Protein AF-A0A4U3KUI1-F1 (afdb_monomer)

Solvent-accessible surface area (backbone atoms only — not comparable to full-atom values): 13296 Å² total; per-residue (Å²): 135,86,80,80,78,71,90,60,81,78,79,85,79,73,49,35,62,84,78,29,53,73,51,46,46,71,57,36,48,75,72,58,57,48,46,82,78,40,72,39,79,51,72,52,76,42,57,50,100,82,69,46,79,72,50,67,37,42,36,39,26,30,30,42,98,44,71,93,45,15,29,41,30,43,40,41,73,45,66,44,87,90,80,62,51,76,47,80,45,76,51,71,32,43,43,45,78,41,77,31,93,82,79,61,67,69,42,73,27,40,30,20,72,84,71,62,48,77,34,56,47,33,35,34,50,93,87,45,94,58,63,24,34,68,84,72,42,96,63,72,66,35,54,70,81,75,72,47,46,87,81,48,42,31,50,57,49,25,56,53,44,50,55,50,50,51,52,52,47,68,68,44,76,79,56,79,55,53,56,96,87,38,69,33,75,67,44,50,52,50,56,55,49,53,53,51,32,52,55,23,50,52,42,53,70,52,72,81,53,53,70,70,54,32,61,74,70,66,56,72,78,84,81,129

Structure (mmCIF, N/CA/C/O backbone):
data_AF-A0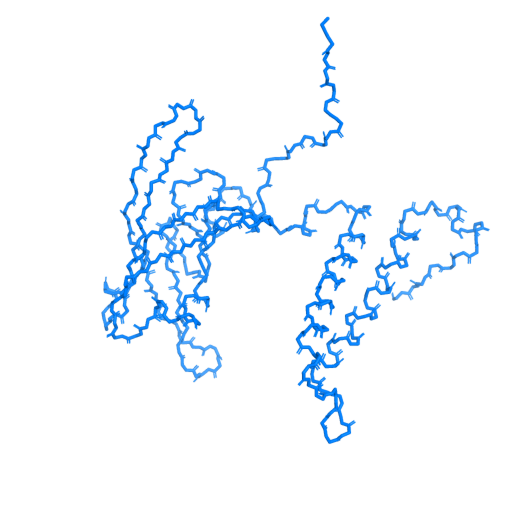A4U3KUI1-F1
#
_entry.id   AF-A0A4U3KUI1-F1
#
loop_
_atom_site.group_PDB
_atom_site.id
_atom_site.type_symbol
_atom_site.label_atom_id
_atom_site.label_alt_id
_atom_site.label_comp_id
_atom_site.label_asym_id
_atom_site.label_entity_id
_atom_site.label_seq_id
_atom_site.pdbx_PDB_ins_code
_atom_site.Cartn_x
_atom_site.Cartn_y
_atom_site.Cartn_z
_atom_site.occupancy
_atom_site.B_iso_or_equiv
_atom_site.auth_seq_id
_atom_site.auth_comp_id
_atom_site.auth_asym_id
_atom_site.auth_atom_id
_atom_site.pdbx_PDB_model_num
ATOM 1 N N . MET A 1 1 ? 22.673 39.074 -11.501 1.00 34.16 1 MET A N 1
ATOM 2 C CA . MET A 1 1 ? 21.862 38.139 -10.690 1.00 34.16 1 MET A CA 1
ATOM 3 C C . MET A 1 1 ? 21.737 36.836 -11.479 1.00 34.16 1 MET A C 1
ATOM 5 O O . MET A 1 1 ? 21.018 36.792 -12.467 1.00 34.16 1 MET A O 1
ATOM 9 N N . LEU A 1 2 ? 22.566 35.835 -11.165 1.00 28.52 2 LEU A N 1
ATOM 10 C CA . LEU A 1 2 ? 22.682 34.594 -11.943 1.00 28.52 2 LEU A CA 1
ATOM 11 C C . LEU A 1 2 ? 21.529 33.643 -11.599 1.00 28.52 2 LEU A C 1
ATOM 13 O O . LEU A 1 2 ? 21.480 33.082 -10.508 1.00 28.52 2 LEU A O 1
ATOM 17 N N . ILE A 1 3 ? 20.612 33.457 -12.547 1.00 31.66 3 ILE A N 1
ATOM 18 C CA . ILE A 1 3 ? 19.555 32.447 -12.475 1.00 31.66 3 ILE A CA 1
ATOM 19 C C . ILE A 1 3 ? 20.226 31.081 -12.659 1.00 31.66 3 ILE A C 1
ATOM 21 O O . ILE A 1 3 ? 20.623 30.716 -13.766 1.00 31.66 3 ILE A O 1
ATOM 25 N N . HIS A 1 4 ? 20.378 30.324 -11.572 1.00 30.69 4 HIS A N 1
ATOM 26 C CA . HIS A 1 4 ? 20.737 28.909 -11.638 1.00 30.69 4 HIS A CA 1
ATOM 27 C C . HIS A 1 4 ? 19.629 28.157 -12.394 1.00 30.69 4 HIS A C 1
ATOM 29 O O . HIS A 1 4 ? 18.568 27.855 -11.846 1.00 30.69 4 HIS A O 1
ATOM 35 N N . LYS A 1 5 ? 19.864 27.866 -13.679 1.00 33.00 5 LYS A N 1
ATOM 36 C CA . LYS A 1 5 ? 19.056 26.923 -14.459 1.00 33.00 5 LYS A CA 1
ATOM 37 C C . LYS A 1 5 ? 19.237 25.534 -13.843 1.00 33.00 5 LYS A C 1
ATOM 39 O O . LYS A 1 5 ? 20.219 24.850 -14.120 1.00 33.00 5 LYS A O 1
ATOM 44 N N . TYR A 1 6 ? 18.289 25.110 -13.013 1.00 33.16 6 TYR A N 1
ATOM 45 C CA . TYR A 1 6 ? 18.147 23.703 -12.654 1.00 33.16 6 TYR A CA 1
ATOM 46 C C . TYR A 1 6 ? 17.971 22.894 -13.948 1.00 33.16 6 TYR A C 1
ATOM 48 O O . TYR A 1 6 ? 16.952 23.006 -14.623 1.00 33.16 6 TYR A O 1
ATOM 56 N N . MET A 1 7 ? 18.962 22.072 -14.303 1.00 34.19 7 MET A N 1
ATOM 57 C CA . MET A 1 7 ? 18.927 21.171 -15.469 1.00 34.19 7 MET A CA 1
ATOM 58 C C . MET A 1 7 ? 18.078 19.905 -15.222 1.00 34.19 7 MET A C 1
ATOM 60 O O . MET A 1 7 ? 18.274 18.872 -15.858 1.00 34.19 7 MET A O 1
ATOM 64 N N . GLY A 1 8 ? 17.130 19.965 -14.285 1.00 43.34 8 GLY A N 1
ATOM 65 C CA . GLY A 1 8 ? 16.153 18.909 -14.046 1.00 43.34 8 GLY A CA 1
ATOM 66 C C . GLY A 1 8 ? 14.900 19.141 -14.882 1.00 43.34 8 GLY A C 1
ATOM 67 O O . GLY A 1 8 ? 14.440 20.273 -15.026 1.00 43.34 8 GLY A O 1
ATOM 68 N N . ARG A 1 9 ? 14.309 18.069 -15.419 1.00 43.72 9 ARG A N 1
ATOM 69 C CA . ARG A 1 9 ? 12.969 18.151 -16.012 1.00 43.72 9 ARG A CA 1
ATOM 70 C C . ARG A 1 9 ? 12.004 18.658 -14.927 1.00 43.72 9 ARG A C 1
ATOM 72 O O . ARG A 1 9 ? 11.994 18.059 -13.849 1.00 43.72 9 ARG A O 1
ATOM 79 N N . PRO A 1 10 ? 11.203 19.712 -15.170 1.00 49.09 10 PRO A N 1
ATOM 80 C CA . PRO A 1 10 ? 10.216 20.157 -14.195 1.00 49.09 10 PRO A CA 1
ATOM 81 C C . PRO A 1 10 ? 9.304 18.982 -13.838 1.00 49.09 10 PRO A C 1
ATOM 83 O O . PRO A 1 10 ? 8.850 18.245 -14.722 1.00 49.09 10 PRO A O 1
ATOM 86 N N . SER A 1 11 ? 9.100 18.769 -12.536 1.00 60.50 11 SER A N 1
ATOM 87 C CA . SER A 1 11 ? 8.217 17.709 -12.056 1.00 60.50 11 SER A CA 1
ATOM 88 C C . SER A 1 11 ? 6.834 17.924 -12.659 1.00 60.50 11 SER A C 1
ATOM 90 O O . SER A 1 11 ? 6.278 19.016 -12.588 1.00 60.50 11 SER A O 1
ATOM 92 N N . THR A 1 12 ? 6.270 16.876 -13.254 1.00 64.06 12 THR A N 1
ATOM 93 C CA . THR A 1 12 ? 4.923 16.920 -13.846 1.00 64.06 12 THR A CA 1
ATOM 94 C C . THR A 1 12 ? 3.824 17.023 -12.784 1.00 64.06 12 THR A C 1
ATOM 96 O O . THR A 1 12 ? 2.646 17.063 -13.125 1.00 64.06 12 THR A O 1
ATOM 99 N N . GLY A 1 13 ? 4.191 17.004 -11.497 1.00 71.75 13 GLY A N 1
ATOM 100 C CA . GLY A 1 13 ? 3.260 16.919 -10.376 1.00 71.75 13 GLY A CA 1
ATOM 101 C C . GLY A 1 13 ? 2.575 15.555 -10.256 1.00 71.75 13 GLY A C 1
ATOM 102 O O . GLY A 1 13 ? 1.770 15.367 -9.350 1.00 71.75 13 GLY A O 1
ATOM 103 N N . ALA A 1 14 ? 2.878 14.596 -11.140 1.00 80.62 14 ALA A N 1
ATOM 104 C CA . ALA A 1 14 ? 2.263 13.276 -11.159 1.00 80.62 14 ALA A CA 1
ATOM 105 C C . ALA A 1 14 ? 2.874 12.367 -10.086 1.00 80.62 14 ALA A C 1
ATOM 107 O O . ALA A 1 14 ? 4.055 12.035 -10.148 1.00 80.62 14 ALA A O 1
ATOM 108 N N . TRP A 1 15 ? 2.052 11.908 -9.143 1.00 82.12 15 TRP A N 1
ATOM 109 C CA . TRP A 1 15 ? 2.486 10.974 -8.107 1.00 82.12 15 TRP A CA 1
ATOM 110 C C . TRP A 1 15 ? 2.474 9.540 -8.614 1.00 82.12 15 TRP A C 1
ATOM 112 O O . TRP A 1 15 ? 1.555 9.099 -9.326 1.00 82.12 15 TRP A O 1
ATOM 122 N N . THR A 1 16 ? 3.464 8.780 -8.169 1.00 85.31 16 THR A N 1
ATOM 123 C CA . THR A 1 16 ? 3.479 7.338 -8.350 1.00 85.31 16 THR A CA 1
ATOM 124 C C . THR A 1 16 ? 2.848 6.609 -7.166 1.00 85.31 16 THR A C 1
ATOM 126 O O . THR A 1 16 ? 2.771 7.087 -6.033 1.00 85.31 16 THR A O 1
ATOM 129 N N . VAL A 1 17 ? 2.409 5.383 -7.431 1.00 85.94 17 VAL A N 1
ATOM 130 C CA . VAL A 1 17 ? 1.948 4.426 -6.419 1.00 85.94 17 VAL A CA 1
ATOM 131 C C . VAL A 1 17 ? 3.039 4.163 -5.368 1.00 85.94 17 VAL A C 1
ATOM 133 O O . VAL A 1 17 ? 2.710 3.883 -4.219 1.00 85.94 17 VAL A O 1
ATOM 136 N N . TYR A 1 18 ? 4.322 4.229 -5.733 1.00 81.88 18 TYR A N 1
ATOM 137 C CA . TYR A 1 18 ? 5.427 3.910 -4.824 1.00 81.88 18 TYR A CA 1
ATOM 138 C C . TYR A 1 18 ? 5.871 5.093 -3.958 1.00 81.88 18 TYR A C 1
ATOM 140 O O . TYR A 1 18 ? 6.400 4.859 -2.877 1.00 81.88 18 TYR A O 1
ATOM 148 N N . GLU A 1 19 ? 5.611 6.328 -4.389 1.00 83.44 19 GLU A N 1
ATOM 149 C CA . GLU A 1 19 ? 5.856 7.545 -3.598 1.00 83.44 19 GLU A CA 1
ATOM 150 C C . GLU A 1 19 ? 4.740 7.829 -2.584 1.00 83.44 19 GLU A C 1
ATOM 152 O O . GLU A 1 19 ? 4.948 8.532 -1.599 1.00 83.44 19 GLU A O 1
ATOM 157 N N . SER A 1 20 ? 3.540 7.291 -2.810 1.00 89.62 20 SER A N 1
ATOM 158 C CA . SER A 1 20 ? 2.422 7.446 -1.877 1.00 89.62 20 SER A CA 1
ATOM 159 C C . SER A 1 20 ? 2.565 6.572 -0.627 1.00 89.62 20 SER A C 1
ATOM 161 O O . SER A 1 20 ? 3.032 5.433 -0.706 1.00 89.62 20 SER A O 1
ATOM 163 N N . LEU A 1 21 ? 2.060 7.057 0.514 1.00 93.94 21 LEU A N 1
ATOM 164 C CA . LEU A 1 21 ? 1.870 6.204 1.691 1.00 93.94 21 LEU A CA 1
ATOM 165 C C . LEU A 1 21 ? 0.738 5.216 1.404 1.00 93.94 21 LEU A C 1
ATOM 167 O O . LEU A 1 21 ? -0.308 5.593 0.863 1.00 93.94 21 LEU A O 1
ATOM 171 N N . ARG A 1 22 ? 0.945 3.947 1.763 1.00 95.44 22 ARG A N 1
ATOM 172 C CA . ARG A 1 22 ? 0.039 2.847 1.409 1.00 95.44 22 ARG A CA 1
ATOM 173 C C . ARG A 1 22 ? -0.291 1.964 2.589 1.00 95.44 22 ARG A C 1
ATOM 175 O O . ARG A 1 22 ? 0.595 1.597 3.356 1.00 95.44 22 ARG A O 1
ATOM 182 N N . ILE A 1 23 ? -1.554 1.563 2.653 1.00 97.56 23 ILE A N 1
ATOM 183 C CA . ILE A 1 23 ? -2.043 0.545 3.577 1.00 97.56 23 ILE A CA 1
ATOM 184 C C . ILE A 1 23 ? -2.584 -0.611 2.737 1.00 97.56 23 ILE A C 1
ATOM 186 O O . ILE A 1 23 ? -3.591 -0.470 2.042 1.00 97.56 23 ILE A O 1
ATOM 190 N N . ASP A 1 24 ? -1.899 -1.752 2.788 1.00 97.06 24 ASP A N 1
ATOM 191 C CA . ASP A 1 24 ? -2.198 -2.936 1.982 1.00 97.06 24 ASP A CA 1
ATOM 192 C C . ASP A 1 24 ? -2.897 -4.017 2.827 1.00 97.06 24 ASP A C 1
ATOM 194 O O . ASP A 1 24 ? -2.289 -4.586 3.737 1.00 97.06 24 ASP A O 1
ATOM 198 N N . MET A 1 25 ? -4.133 -4.406 2.483 1.00 97.81 25 MET A N 1
ATOM 199 C CA . MET A 1 25 ? -4.841 -5.511 3.162 1.00 97.81 25 MET A CA 1
ATOM 200 C C . MET A 1 25 ? -4.025 -6.809 3.238 1.00 97.81 25 MET A C 1
ATOM 202 O O . MET A 1 25 ? -3.962 -7.404 4.314 1.00 97.81 25 MET A O 1
ATOM 206 N N . PRO A 1 26 ? -3.386 -7.290 2.146 1.00 96.75 26 PRO A N 1
ATOM 207 C CA . PRO A 1 26 ? -2.569 -8.500 2.221 1.00 96.75 26 PRO A CA 1
ATOM 208 C C . PRO A 1 26 ? -1.425 -8.391 3.236 1.00 96.75 26 PRO A C 1
ATOM 210 O O . PRO A 1 26 ? -1.109 -9.375 3.900 1.00 96.75 26 PRO A O 1
ATOM 213 N N . TYR A 1 27 ? -0.808 -7.211 3.355 1.00 97.06 27 TYR A N 1
ATOM 214 C CA . TYR A 1 27 ? 0.282 -6.978 4.298 1.00 97.06 27 TYR A CA 1
ATOM 215 C C . TYR A 1 27 ? -0.219 -7.042 5.742 1.00 97.06 27 TYR A C 1
ATOM 217 O O . TYR A 1 27 ? 0.364 -7.769 6.546 1.00 97.06 27 TYR A O 1
ATOM 225 N N . LEU A 1 28 ? -1.327 -6.355 6.044 1.00 98.00 28 LEU A N 1
ATOM 226 C CA . LEU A 1 28 ? -1.925 -6.356 7.382 1.00 98.00 28 LEU A CA 1
ATOM 227 C C . LEU A 1 28 ? -2.312 -7.767 7.834 1.00 98.00 28 LEU A C 1
ATOM 229 O O . LEU A 1 28 ? -1.979 -8.167 8.947 1.00 98.00 28 LEU A O 1
ATOM 233 N N . LEU A 1 29 ? -2.944 -8.547 6.950 1.00 96.94 29 LEU A N 1
ATOM 234 C CA . LEU A 1 29 ? -3.298 -9.942 7.226 1.00 96.94 29 LEU A CA 1
ATOM 235 C C . LEU A 1 29 ? -2.053 -10.810 7.437 1.00 96.94 29 LEU A C 1
ATOM 237 O O . LEU A 1 29 ? -1.977 -11.554 8.409 1.00 96.94 29 LEU A O 1
ATOM 241 N N . LYS A 1 30 ? -1.043 -10.689 6.564 1.00 96.81 30 LYS A N 1
ATOM 242 C CA . LYS A 1 30 ? 0.208 -11.458 6.667 1.00 96.81 30 LYS A CA 1
ATOM 243 C C . LYS A 1 30 ? 0.964 -11.173 7.968 1.00 96.81 30 LYS A C 1
ATOM 245 O O . LYS A 1 30 ? 1.608 -12.071 8.499 1.00 96.81 30 LYS A O 1
ATOM 250 N N . LYS A 1 31 ? 0.925 -9.930 8.451 1.00 97.19 31 LYS A N 1
ATOM 251 C CA . LYS A 1 31 ? 1.562 -9.515 9.708 1.00 97.19 31 LYS A CA 1
ATOM 252 C C . LYS A 1 31 ? 0.716 -9.800 10.949 1.00 97.19 31 LYS A C 1
ATOM 254 O O . LYS A 1 31 ? 1.216 -9.619 12.050 1.00 97.19 31 LYS A O 1
ATOM 259 N N . GLY A 1 32 ? -0.529 -10.248 10.783 1.00 97.25 32 GLY A N 1
ATOM 260 C CA . GLY A 1 32 ? -1.444 -10.493 11.895 1.00 97.25 32 GLY A CA 1
ATOM 261 C C . GLY A 1 32 ? -2.000 -9.220 12.533 1.00 97.25 32 GLY A C 1
ATOM 262 O O . GLY A 1 32 ? -2.550 -9.295 13.621 1.00 97.25 32 GLY A O 1
ATOM 263 N N . TYR A 1 33 ? -1.890 -8.065 11.868 1.00 98.00 33 TYR A N 1
ATOM 264 C CA . TYR A 1 33 ? -2.446 -6.792 12.346 1.00 98.00 33 TYR A CA 1
ATOM 265 C C . TYR A 1 33 ? -3.967 -6.710 12.208 1.00 98.00 33 TYR A C 1
ATOM 267 O O . TYR A 1 33 ? -4.604 -5.857 12.816 1.00 98.00 33 TYR A O 1
ATOM 275 N N . ILE A 1 34 ? -4.558 -7.594 11.408 1.00 97.12 34 ILE A N 1
ATOM 276 C CA . ILE A 1 34 ? -5.998 -7.822 11.343 1.00 97.12 34 ILE A CA 1
ATOM 277 C C . ILE A 1 34 ? -6.211 -9.319 11.534 1.00 97.12 34 ILE A C 1
ATOM 279 O O . ILE A 1 34 ? -5.703 -10.121 10.745 1.00 97.12 34 ILE A O 1
ATOM 283 N N . LYS A 1 35 ? -6.968 -9.698 12.565 1.00 96.00 35 LYS A N 1
ATOM 284 C CA . LYS A 1 35 ? -7.263 -11.095 12.885 1.00 96.00 35 LYS A CA 1
ATOM 285 C C . LYS A 1 35 ? -8.723 -11.236 13.303 1.00 96.00 35 LYS A C 1
ATOM 287 O O . LYS A 1 35 ? -9.216 -10.472 14.129 1.00 96.00 35 LYS A O 1
ATOM 292 N N . LYS A 1 36 ? -9.409 -12.214 12.711 1.00 94.81 36 LYS A N 1
ATOM 293 C CA . LYS A 1 36 ? -10.825 -12.485 12.978 1.00 94.81 36 LYS A CA 1
ATOM 294 C C . LYS A 1 36 ? -11.050 -12.798 14.460 1.00 94.81 36 LYS A C 1
ATOM 296 O O . LYS A 1 36 ? -10.262 -13.532 15.052 1.00 94.81 36 LYS A O 1
ATOM 301 N N . GLY A 1 37 ? -12.121 -12.246 15.024 1.00 96.12 37 GLY A N 1
ATOM 302 C CA . GLY A 1 37 ? -12.487 -12.388 16.433 1.00 96.12 37 GLY A CA 1
ATOM 303 C C . GLY A 1 37 ? -11.622 -11.565 17.388 1.00 96.12 37 GLY A C 1
ATOM 304 O O . GLY A 1 37 ? -11.583 -11.876 18.572 1.00 96.12 37 GLY A O 1
ATOM 305 N N . SER A 1 38 ? -10.897 -10.556 16.897 1.00 96.69 38 SER A N 1
ATOM 306 C CA . SER A 1 38 ? -10.032 -9.735 17.745 1.00 96.69 38 SER A CA 1
ATOM 307 C C . SER A 1 38 ? -10.065 -8.259 17.372 1.00 96.69 38 SER A C 1
ATOM 309 O O . SER A 1 38 ? -10.426 -7.886 16.251 1.00 96.69 38 SER A O 1
ATOM 311 N N . GLN A 1 39 ? -9.644 -7.448 18.337 1.00 97.75 39 GLN A N 1
ATOM 312 C CA . GLN A 1 39 ? -9.332 -6.042 18.165 1.00 97.75 39 GLN A CA 1
ATOM 313 C C . GLN A 1 39 ? -7.856 -5.839 18.509 1.00 97.75 39 GLN A C 1
ATOM 315 O O . GLN A 1 39 ? -7.390 -6.325 19.539 1.00 97.75 39 GLN A O 1
ATOM 320 N N . LEU A 1 40 ? -7.111 -5.168 17.635 1.00 98.12 40 LEU A N 1
ATOM 321 C CA . LEU A 1 40 ? -5.665 -5.014 17.768 1.00 98.12 40 LEU A CA 1
ATOM 322 C C . LEU A 1 40 ? -5.267 -3.551 17.622 1.00 98.12 40 LEU A C 1
ATOM 324 O O . LEU A 1 40 ? -5.787 -2.830 16.773 1.00 98.12 40 LEU A O 1
ATOM 328 N N . TYR A 1 41 ? -4.296 -3.145 18.429 1.00 98.00 41 TYR A N 1
ATOM 329 C CA . TYR A 1 41 ? -3.654 -1.840 18.362 1.00 98.00 41 TYR A CA 1
ATOM 330 C C . TYR A 1 41 ? -2.241 -2.001 17.797 1.00 98.00 41 TYR A C 1
ATOM 332 O O . TYR A 1 41 ? -1.489 -2.868 18.243 1.00 98.00 41 TYR A O 1
ATOM 340 N N . PHE A 1 42 ? -1.875 -1.189 16.807 1.00 98.31 42 PHE A N 1
ATOM 341 C CA . PHE A 1 42 ? -0.544 -1.217 16.199 1.00 98.31 42 PHE A CA 1
ATOM 342 C C . PHE A 1 42 ? -0.218 0.109 15.509 1.00 98.31 42 PHE A C 1
ATOM 344 O O . PHE A 1 42 ? -1.082 0.961 15.316 1.00 98.31 42 PHE A O 1
ATOM 351 N N . SER A 1 43 ? 1.032 0.260 15.077 1.00 97.31 43 SER A N 1
ATOM 352 C CA . SER A 1 43 ? 1.463 1.391 14.257 1.00 97.31 43 SER A CA 1
ATOM 353 C C . SER A 1 43 ? 2.029 0.905 12.930 1.00 97.31 43 SER A C 1
ATOM 355 O O . SER A 1 43 ? 2.685 -0.137 12.861 1.00 97.31 43 SER A O 1
ATOM 357 N N . LEU A 1 44 ? 1.783 1.669 11.868 1.00 97.19 44 LEU A N 1
ATOM 358 C CA . LEU A 1 44 ? 2.473 1.502 10.593 1.00 97.19 44 LEU A CA 1
ATOM 359 C C . LEU A 1 44 ? 3.461 2.647 10.429 1.00 97.19 44 LEU A C 1
ATOM 361 O O . LEU A 1 44 ? 3.134 3.798 10.705 1.00 97.19 44 LEU A O 1
ATOM 365 N N . ASN A 1 45 ? 4.652 2.308 9.954 1.00 95.44 45 ASN A N 1
ATOM 366 C CA . ASN A 1 45 ? 5.719 3.253 9.675 1.00 95.44 45 ASN A CA 1
ATOM 367 C C . ASN A 1 45 ? 6.137 3.083 8.218 1.00 95.44 45 ASN A C 1
ATOM 369 O O . ASN A 1 45 ? 6.214 1.957 7.717 1.00 95.44 45 ASN A O 1
ATOM 373 N N . TRP A 1 46 ? 6.419 4.196 7.555 1.00 93.62 46 TRP A N 1
ATOM 374 C CA . TRP A 1 46 ? 6.955 4.213 6.203 1.00 93.62 46 TRP A CA 1
ATOM 375 C C . TRP A 1 46 ? 8.323 4.873 6.207 1.00 93.62 46 TRP A C 1
ATOM 377 O O . TRP A 1 46 ? 8.533 5.872 6.896 1.00 93.62 46 TRP A O 1
ATOM 387 N N . CYS A 1 47 ? 9.223 4.350 5.381 1.00 88.50 47 CYS A N 1
ATOM 388 C CA . CYS A 1 47 ? 10.527 4.941 5.122 1.00 88.50 47 CYS A CA 1
ATOM 389 C C . CYS A 1 47 ? 10.721 5.171 3.620 1.00 88.50 47 CYS A C 1
ATOM 391 O O . CYS A 1 47 ? 10.084 4.507 2.797 1.00 88.50 47 CYS A O 1
ATOM 393 N N . ASP A 1 48 ? 11.583 6.122 3.271 1.00 82.50 48 ASP A N 1
ATOM 394 C CA . ASP A 1 48 ? 12.035 6.324 1.898 1.00 82.50 48 ASP A CA 1
ATOM 395 C C . ASP A 1 48 ? 13.060 5.249 1.480 1.00 82.50 48 ASP A C 1
ATOM 397 O O . ASP A 1 48 ? 13.350 4.297 2.203 1.00 82.50 48 ASP A O 1
ATOM 401 N N . GLN A 1 49 ? 13.623 5.385 0.277 1.00 74.00 49 GLN A N 1
ATOM 402 C CA . GLN A 1 49 ? 14.614 4.437 -0.251 1.00 74.00 49 GLN A CA 1
ATOM 403 C C . GLN A 1 49 ? 15.964 4.458 0.487 1.00 74.00 49 GLN A C 1
ATOM 405 O O . GLN A 1 49 ? 16.800 3.596 0.226 1.00 74.00 49 GLN A O 1
ATOM 410 N N . ARG A 1 50 ? 16.193 5.455 1.345 1.00 79.12 50 ARG A N 1
ATOM 411 C CA . ARG A 1 50 ? 17.388 5.626 2.176 1.00 79.12 50 ARG A CA 1
ATOM 412 C C . ARG A 1 50 ? 17.092 5.295 3.645 1.00 79.12 50 ARG A C 1
ATOM 414 O O . ARG A 1 50 ? 17.862 5.687 4.513 1.00 79.12 50 ARG A O 1
ATOM 421 N N . ASP A 1 51 ? 15.978 4.607 3.904 1.00 82.81 51 ASP A N 1
ATOM 422 C CA . ASP A 1 51 ? 15.485 4.231 5.230 1.00 82.81 51 ASP A CA 1
ATOM 423 C C . ASP A 1 51 ? 15.142 5.416 6.156 1.00 82.81 51 ASP A C 1
ATOM 425 O O . ASP A 1 51 ? 14.933 5.230 7.356 1.00 82.81 51 ASP A O 1
ATOM 429 N N . ASN A 1 52 ? 14.978 6.630 5.615 1.00 86.38 52 ASN A N 1
ATOM 430 C CA . ASN A 1 52 ? 14.522 7.770 6.409 1.00 86.38 52 ASN A CA 1
ATOM 431 C C . ASN A 1 52 ? 13.013 7.667 6.666 1.00 86.38 52 ASN A C 1
ATOM 433 O O . ASN A 1 52 ? 12.261 7.447 5.712 1.00 86.38 52 ASN A O 1
ATOM 437 N N . PRO A 1 53 ? 12.530 7.892 7.900 1.00 90.31 53 PRO A N 1
ATOM 438 C CA . PRO A 1 53 ? 11.101 7.916 8.193 1.00 90.31 53 PRO A CA 1
ATOM 439 C C . PRO A 1 53 ? 10.362 8.977 7.367 1.00 90.31 53 PRO A C 1
ATOM 441 O O . PRO A 1 53 ? 10.712 10.154 7.378 1.00 90.31 53 PRO A O 1
ATOM 444 N N . THR A 1 54 ? 9.307 8.563 6.670 1.00 90.12 54 THR A N 1
ATOM 445 C CA . THR A 1 54 ? 8.458 9.440 5.836 1.00 90.12 54 THR A CA 1
ATOM 446 C C . THR A 1 54 ? 7.073 9.657 6.429 1.00 90.12 54 THR A C 1
ATOM 448 O O . THR A 1 54 ? 6.373 10.598 6.058 1.00 90.12 54 THR A O 1
ATOM 451 N N . GLY A 1 55 ? 6.672 8.809 7.371 1.00 91.81 55 GLY A N 1
ATOM 452 C CA . GLY A 1 55 ? 5.429 8.960 8.100 1.00 91.81 55 GLY A CA 1
ATOM 453 C C . GLY A 1 55 ? 5.178 7.787 9.029 1.00 91.81 55 GLY A C 1
ATOM 454 O O . GLY A 1 55 ? 5.742 6.702 8.868 1.00 91.81 5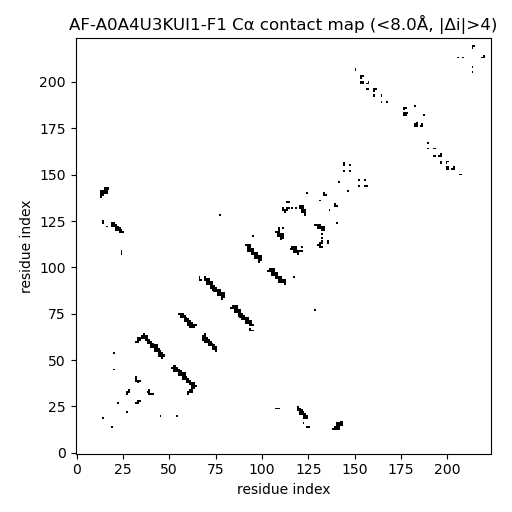5 GLY A O 1
ATOM 455 N N . SER A 1 56 ? 4.286 8.011 9.978 1.00 95.56 56 SER A N 1
ATOM 456 C CA . SER A 1 56 ? 3.750 6.982 10.851 1.00 95.56 56 SER A CA 1
ATOM 457 C C . SER A 1 56 ? 2.260 7.215 11.065 1.00 95.56 56 SER A C 1
ATOM 459 O O . SER A 1 56 ? 1.738 8.313 10.856 1.00 95.56 56 SER A O 1
ATOM 461 N N . ILE A 1 57 ? 1.559 6.151 11.428 1.00 97.44 57 ILE A N 1
ATOM 462 C CA . ILE A 1 57 ? 0.139 6.182 11.755 1.00 97.44 57 ILE A CA 1
ATOM 463 C C . ILE A 1 57 ? -0.127 5.185 12.869 1.00 97.44 57 ILE A C 1
ATOM 465 O O . ILE A 1 57 ? 0.434 4.085 12.880 1.00 97.44 57 ILE A O 1
ATOM 469 N N . THR A 1 58 ? -1.020 5.550 13.776 1.00 98.50 58 THR A N 1
ATOM 470 C CA . THR A 1 58 ? -1.578 4.622 14.752 1.00 98.50 58 THR A CA 1
ATOM 471 C C . THR A 1 58 ? -2.860 4.030 14.191 1.00 98.50 58 THR A C 1
ATOM 473 O O . THR A 1 58 ? -3.668 4.722 13.570 1.00 98.50 58 THR A O 1
ATOM 476 N N . CYS A 1 59 ? -3.026 2.729 14.380 1.00 98.44 59 CYS A N 1
ATOM 477 C CA . CYS A 1 59 ? -4.135 1.961 13.853 1.00 98.44 59 CYS A CA 1
ATOM 478 C C . CYS A 1 59 ? -4.808 1.147 14.960 1.00 98.44 59 CYS A C 1
ATOM 480 O O . CYS A 1 59 ? -4.134 0.529 15.787 1.00 98.44 59 CYS A O 1
ATOM 482 N N . ILE A 1 60 ? -6.138 1.084 14.914 1.00 98.56 60 ILE A N 1
ATOM 483 C CA . ILE A 1 60 ? -6.931 0.118 15.681 1.00 98.56 60 ILE A CA 1
ATOM 484 C C . ILE A 1 60 ? -7.707 -0.722 14.676 1.00 98.56 60 ILE A C 1
ATOM 486 O O . ILE A 1 60 ? -8.567 -0.203 13.969 1.00 98.56 60 ILE A O 1
ATOM 490 N N . SER A 1 61 ? -7.406 -2.011 14.575 1.00 98.31 61 SER A N 1
ATOM 491 C CA . SER A 1 61 ? -8.223 -2.923 13.780 1.00 98.31 61 SER A CA 1
ATOM 492 C C . SER A 1 61 ? -9.266 -3.591 14.655 1.00 98.31 61 SER A C 1
ATOM 494 O O . SER A 1 61 ? -8.973 -3.993 15.775 1.00 98.31 61 SER A O 1
ATOM 496 N N . SER A 1 62 ? -10.470 -3.743 14.122 1.00 98.25 62 SER A N 1
ATOM 497 C CA . SER A 1 62 ? -11.517 -4.583 14.687 1.00 98.25 62 SER A CA 1
ATOM 498 C C . SER A 1 62 ? -12.039 -5.501 13.592 1.00 98.25 62 SER A C 1
ATOM 500 O O . SER A 1 62 ? -12.346 -5.058 12.483 1.00 98.25 62 SER A O 1
ATOM 502 N N . TYR A 1 63 ? -12.074 -6.799 13.876 1.00 97.06 63 TYR A N 1
ATOM 503 C CA . TYR A 1 63 ? -12.629 -7.807 12.979 1.00 97.06 63 TYR A CA 1
ATOM 504 C C . TYR A 1 63 ? -13.501 -8.763 13.785 1.00 97.06 63 TYR A C 1
ATOM 506 O O . TYR A 1 63 ? -13.218 -9.959 13.902 1.00 97.06 63 TYR A O 1
ATOM 514 N N . LEU A 1 64 ? -14.550 -8.198 14.374 1.00 94.81 64 LEU A N 1
ATOM 515 C CA . LEU A 1 64 ? -15.563 -8.936 15.119 1.00 94.81 64 LEU A CA 1
ATOM 516 C C . LEU A 1 64 ? -16.708 -9.374 14.191 1.00 94.81 64 LEU A C 1
ATOM 518 O O . LEU A 1 64 ? -16.700 -9.105 12.992 1.00 94.81 64 LEU A O 1
ATOM 522 N N . ASN A 1 65 ? -17.673 -10.109 14.742 1.00 88.12 65 ASN A N 1
ATOM 523 C CA . ASN A 1 65 ? -18.670 -10.844 13.959 1.00 88.12 65 ASN A CA 1
ATOM 524 C C . ASN A 1 65 ? -19.788 -9.980 13.343 1.00 88.12 65 ASN A C 1
ATOM 526 O O . ASN A 1 65 ? -20.634 -10.539 12.649 1.00 88.12 65 ASN A O 1
ATOM 530 N N . THR A 1 66 ? -19.810 -8.659 13.563 1.00 90.12 66 THR A N 1
ATOM 531 C CA . THR A 1 66 ? -20.821 -7.765 12.973 1.00 90.12 66 THR A CA 1
ATOM 532 C C . THR A 1 66 ? -20.193 -6.737 12.030 1.00 90.12 66 THR A C 1
ATOM 534 O O . THR A 1 66 ? -19.091 -6.257 12.313 1.00 90.12 66 THR A O 1
ATOM 537 N N . PRO A 1 67 ? -20.860 -6.370 10.916 1.00 88.06 67 PRO A N 1
ATOM 538 C CA . PRO A 1 67 ? -20.313 -5.431 9.935 1.00 88.06 67 PRO A CA 1
ATOM 539 C C . PRO A 1 67 ? -19.894 -4.077 10.520 1.00 88.06 67 PRO A C 1
ATOM 541 O O . PRO A 1 67 ? -18.844 -3.560 10.140 1.00 88.06 67 PRO A O 1
ATOM 544 N N . GLU A 1 68 ? -20.644 -3.510 11.475 1.00 92.19 68 GLU A N 1
ATOM 545 C CA . GLU A 1 68 ? -20.254 -2.241 12.109 1.00 92.19 68 GLU A CA 1
ATOM 546 C C . GLU A 1 68 ? -18.979 -2.348 12.966 1.00 92.19 68 GLU A C 1
ATOM 548 O O . GLU A 1 68 ? -18.275 -1.355 13.169 1.00 92.19 68 GLU A O 1
ATOM 553 N N . ASN A 1 69 ? -18.631 -3.562 13.401 1.00 95.19 69 ASN A N 1
ATOM 554 C CA . ASN A 1 69 ? -17.425 -3.868 14.167 1.00 95.19 69 ASN A CA 1
ATOM 555 C C . ASN A 1 69 ? -16.289 -4.429 13.298 1.00 95.19 69 ASN A C 1
ATOM 557 O O . ASN A 1 69 ? -15.328 -5.006 13.809 1.00 95.19 69 ASN A O 1
ATOM 561 N N . MET A 1 70 ? -16.379 -4.255 11.979 1.00 97.00 70 MET A N 1
ATOM 562 C CA . MET A 1 70 ? -15.331 -4.610 11.032 1.00 97.00 70 MET A CA 1
ATOM 563 C C . MET A 1 70 ? -14.718 -3.340 10.451 1.00 97.00 70 MET A C 1
ATOM 565 O O . MET A 1 70 ? -15.229 -2.767 9.490 1.00 97.00 70 MET A O 1
ATOM 569 N N . TYR A 1 71 ? -13.613 -2.876 11.031 1.00 98.44 71 TYR A N 1
ATOM 570 C CA . TYR A 1 71 ? -12.978 -1.630 10.614 1.00 98.44 71 TYR A CA 1
ATOM 571 C C . TYR A 1 71 ? -11.473 -1.594 10.887 1.00 98.44 71 TYR A C 1
ATOM 573 O O . TYR A 1 71 ? -10.927 -2.334 11.703 1.00 98.44 71 TYR A O 1
ATOM 581 N N . LEU A 1 72 ? -10.807 -0.675 10.201 1.00 98.44 72 LEU A N 1
ATOM 582 C CA . LEU A 1 72 ? -9.484 -0.174 10.526 1.00 98.44 72 LEU A CA 1
ATOM 583 C C . LEU A 1 72 ? -9.618 1.314 10.858 1.00 98.44 72 LEU A C 1
ATOM 585 O O . LEU A 1 72 ? -9.918 2.129 9.989 1.00 98.44 72 LEU A O 1
ATOM 589 N N . GLU A 1 73 ? -9.435 1.665 12.120 1.00 98.62 73 GLU A N 1
ATOM 590 C CA . GLU A 1 73 ? -9.409 3.045 12.583 1.00 98.62 73 GLU A CA 1
ATOM 591 C C . GLU A 1 73 ? -8.006 3.610 12.415 1.00 98.62 73 GLU A C 1
ATOM 593 O O . GLU A 1 73 ? -7.021 2.966 12.771 1.00 98.62 73 GLU A O 1
ATOM 598 N N . LEU A 1 74 ? -7.938 4.805 11.844 1.00 98.56 74 LEU A N 1
ATOM 599 C CA . LEU A 1 74 ? -6.723 5.486 11.437 1.00 98.56 74 LEU A CA 1
ATOM 600 C C . LEU A 1 74 ? -6.568 6.757 12.266 1.00 98.56 74 LEU A C 1
ATOM 602 O O . LEU A 1 74 ? -7.476 7.587 12.268 1.00 98.56 74 LEU A O 1
ATOM 606 N N . ILE A 1 75 ? -5.430 6.901 12.950 1.00 98.50 75 ILE A N 1
ATOM 607 C CA . ILE A 1 75 ? -5.140 8.011 13.865 1.00 98.50 75 ILE A CA 1
ATOM 608 C C . ILE A 1 75 ? -3.771 8.609 13.522 1.00 98.50 75 ILE A C 1
ATOM 610 O O . ILE A 1 75 ? -2.747 7.930 13.642 1.00 98.50 75 ILE A O 1
ATOM 614 N N . TYR A 1 76 ? -3.745 9.864 13.070 1.00 97.19 76 TYR A N 1
ATOM 615 C CA . TYR A 1 76 ? -2.512 10.565 12.691 1.00 97.19 76 TYR A CA 1
ATOM 616 C C . TYR A 1 76 ? -2.681 12.084 12.658 1.00 97.19 76 TYR A C 1
ATOM 618 O O . TYR A 1 76 ? -3.786 12.597 12.525 1.00 97.19 76 TYR A O 1
ATOM 626 N N . THR A 1 77 ? -1.555 12.793 12.680 1.00 96.31 77 THR A N 1
ATOM 627 C CA . THR A 1 77 ? -1.487 14.250 12.532 1.00 96.31 77 THR A CA 1
ATOM 628 C C . THR A 1 77 ? -0.849 14.605 11.196 1.00 96.31 77 THR A C 1
ATOM 630 O O . THR A 1 77 ? 0.165 14.022 10.805 1.00 96.31 77 THR A O 1
ATOM 633 N N . LEU A 1 78 ? -1.407 15.590 10.498 1.00 93.50 78 LEU A N 1
ATOM 634 C CA . LEU A 1 78 ? -0.784 16.201 9.329 1.00 93.50 78 LEU A CA 1
ATOM 635 C C . LEU A 1 78 ? -0.278 17.589 9.666 1.00 93.50 78 LEU A C 1
ATOM 637 O O . LEU A 1 78 ? -0.957 18.352 10.342 1.00 93.50 78 LEU A O 1
ATOM 641 N N . LYS A 1 79 ? 0.908 17.911 9.154 1.00 91.38 79 LYS A N 1
ATOM 642 C CA . LYS A 1 79 ? 1.451 19.262 9.177 1.00 91.38 79 LYS A CA 1
ATOM 643 C C . LYS A 1 79 ? 1.264 19.890 7.800 1.00 91.38 79 LYS A C 1
ATOM 645 O O . LYS A 1 79 ? 1.745 19.341 6.807 1.00 91.38 79 LYS A O 1
ATOM 650 N N . SER A 1 80 ? 0.576 21.021 7.747 1.00 87.12 80 SER A N 1
ATOM 651 C CA . SER A 1 80 ? 0.439 21.832 6.545 1.00 87.12 80 SER A CA 1
ATOM 652 C C . SER A 1 80 ? 1.805 22.338 6.079 1.00 87.12 80 SER A C 1
ATOM 654 O O . SER A 1 80 ? 2.660 22.716 6.884 1.00 87.12 80 SER A O 1
ATOM 656 N N . ARG A 1 81 ? 2.025 22.326 4.762 1.00 82.81 81 ARG A N 1
ATOM 657 C CA . ARG A 1 81 ? 3.280 22.791 4.155 1.00 82.81 81 ARG A CA 1
ATOM 658 C C . ARG A 1 81 ? 3.360 24.313 4.038 1.00 82.81 81 ARG A C 1
ATOM 660 O O . ARG A 1 81 ? 4.470 24.825 3.976 1.00 82.81 81 ARG A O 1
ATOM 667 N N . SER A 1 82 ? 2.225 25.010 3.984 1.00 84.38 82 SER A N 1
ATOM 668 C CA . SER A 1 82 ? 2.180 26.464 3.786 1.00 84.38 82 SER A CA 1
ATOM 669 C C . SER A 1 82 ? 2.456 27.237 5.072 1.00 84.38 82 SER A C 1
ATOM 671 O O . SER A 1 82 ? 3.253 28.166 5.066 1.00 84.38 82 SER A O 1
ATOM 673 N N . ASP A 1 83 ? 1.818 26.843 6.171 1.00 88.56 83 ASP A N 1
ATOM 674 C CA . ASP A 1 83 ? 1.810 27.584 7.440 1.00 88.56 83 ASP A CA 1
ATOM 675 C C . ASP A 1 83 ? 2.292 26.744 8.636 1.00 88.56 83 ASP A C 1
ATOM 677 O O . ASP A 1 83 ? 2.423 27.244 9.750 1.00 88.56 83 ASP A O 1
ATOM 681 N N . GLY A 1 84 ? 2.586 25.457 8.428 1.00 89.81 84 GLY A N 1
ATOM 682 C CA . GLY A 1 84 ? 3.053 24.565 9.484 1.00 89.81 84 GLY A CA 1
ATOM 683 C C . GLY A 1 84 ? 1.980 24.147 10.491 1.00 89.81 84 GLY A C 1
ATOM 684 O O . GLY A 1 84 ? 2.331 23.489 11.477 1.00 89.81 84 GLY A O 1
ATOM 685 N N . THR A 1 85 ? 0.709 24.484 10.251 1.00 92.88 85 THR A N 1
ATOM 686 C CA . THR A 1 85 ? -0.413 24.110 11.119 1.00 92.88 85 THR A CA 1
ATOM 687 C C . THR A 1 85 ? -0.543 22.596 11.228 1.00 92.88 85 THR A C 1
ATOM 689 O O . THR A 1 85 ? -0.286 21.860 10.273 1.00 92.88 85 THR A O 1
ATOM 692 N N . LYS A 1 86 ? -0.901 22.112 12.420 1.00 95.81 86 LYS A N 1
ATOM 693 C CA . LYS A 1 86 ? -1.126 20.689 12.677 1.00 95.81 86 LYS A CA 1
ATOM 694 C C . LYS A 1 86 ? -2.620 20.405 12.705 1.00 95.81 86 LYS A C 1
ATOM 696 O O . LYS A 1 86 ? -3.368 21.110 13.374 1.00 95.81 86 LYS A O 1
ATOM 701 N N . THR A 1 87 ? -3.036 19.360 12.007 1.00 95.94 87 THR A N 1
ATOM 702 C CA . THR A 1 87 ? -4.421 18.889 11.997 1.00 95.94 87 THR A CA 1
ATOM 703 C C . THR A 1 87 ? -4.447 17.408 12.318 1.00 95.94 87 THR A C 1
ATOM 705 O O . THR A 1 87 ? -3.796 16.612 11.633 1.00 95.94 87 THR A O 1
ATOM 708 N N . ASP A 1 88 ? -5.209 17.047 13.341 1.00 97.00 88 ASP A N 1
ATOM 709 C CA . ASP A 1 88 ? -5.383 15.664 13.762 1.00 97.00 88 ASP A CA 1
ATOM 710 C C . ASP A 1 88 ? -6.532 15.003 13.003 1.00 97.00 88 ASP A C 1
ATOM 712 O O . ASP A 1 88 ? -7.587 15.593 12.771 1.00 97.00 88 ASP A O 1
ATOM 716 N N . TYR A 1 89 ? -6.317 13.751 12.616 1.00 97.38 89 TYR A N 1
ATOM 717 C CA . TYR A 1 89 ? -7.270 12.927 11.893 1.00 97.38 89 TYR A CA 1
ATOM 718 C C . TYR A 1 89 ? -7.518 11.641 12.662 1.00 97.38 89 TYR A C 1
ATOM 720 O O . TYR A 1 89 ? -6.584 10.924 13.029 1.00 97.38 89 TYR A O 1
ATOM 728 N N . ARG A 1 90 ? -8.802 11.334 12.850 1.00 98.19 90 ARG A N 1
ATOM 729 C CA . ARG A 1 90 ? -9.284 10.093 13.449 1.00 98.19 90 ARG A CA 1
ATOM 730 C C . ARG A 1 90 ? -10.556 9.647 12.742 1.00 98.19 90 ARG A C 1
ATOM 732 O O . ARG A 1 90 ? -11.572 10.328 12.816 1.00 98.19 90 ARG A O 1
ATOM 739 N N . TYR A 1 91 ? -10.501 8.526 12.029 1.00 98.31 91 TYR A N 1
ATOM 740 C CA . TYR A 1 91 ? -11.665 7.987 11.318 1.00 98.31 91 TYR A CA 1
ATOM 741 C C . TYR A 1 91 ? -11.553 6.482 11.097 1.00 98.31 91 TYR A C 1
ATOM 743 O O . TYR A 1 91 ? -10.465 5.907 11.117 1.00 98.31 91 TYR A O 1
ATOM 751 N N . LYS A 1 92 ? -12.702 5.847 10.854 1.00 98.25 92 LYS A N 1
ATOM 752 C CA . LYS A 1 92 ? -12.803 4.419 10.552 1.00 98.25 92 LYS A CA 1
ATOM 753 C C . LYS A 1 92 ? -12.871 4.180 9.048 1.00 98.25 92 LYS A C 1
ATOM 755 O O . LYS A 1 92 ? -13.615 4.841 8.329 1.00 98.25 92 LYS A O 1
ATOM 760 N N . VAL A 1 93 ? -12.129 3.180 8.595 1.00 98.31 93 VAL A N 1
ATOM 761 C CA . VAL A 1 93 ? -12.283 2.549 7.286 1.00 98.31 93 VAL A CA 1
ATOM 762 C C . VAL A 1 93 ? -12.939 1.196 7.512 1.00 98.31 93 VAL A C 1
ATOM 764 O O . VAL A 1 93 ? -12.316 0.291 8.063 1.00 98.31 93 VAL A O 1
ATOM 767 N N . TYR A 1 94 ? -14.185 1.039 7.081 1.00 98.38 94 TYR A N 1
ATOM 768 C CA . TYR A 1 94 ? -14.900 -0.225 7.238 1.00 98.38 94 TYR A CA 1
ATOM 769 C C . TYR A 1 94 ? -14.320 -1.332 6.351 1.00 98.38 94 TYR A C 1
ATOM 771 O O . TYR A 1 94 ? -13.737 -1.074 5.294 1.00 98.38 94 TYR A O 1
ATOM 779 N N . LEU A 1 95 ? -14.477 -2.578 6.790 1.00 97.75 95 LEU A N 1
ATOM 780 C CA . LEU A 1 95 ? -14.026 -3.775 6.091 1.00 97.75 95 LEU A CA 1
ATOM 781 C C . LEU A 1 95 ? -15.230 -4.585 5.612 1.00 97.75 95 LEU A C 1
ATOM 783 O O . LEU A 1 95 ? -16.292 -4.568 6.225 1.00 97.75 95 LEU A O 1
ATOM 787 N N . CYS A 1 96 ? -15.055 -5.340 4.533 1.00 95.88 96 CYS A N 1
ATOM 788 C CA . CYS A 1 96 ? -16.062 -6.293 4.075 1.00 95.88 96 CYS A CA 1
ATOM 789 C C . CYS A 1 96 ? -15.424 -7.599 3.601 1.00 95.88 96 CYS A C 1
ATOM 791 O O . CYS A 1 96 ? -14.329 -7.610 3.028 1.00 95.88 96 CYS A O 1
ATOM 793 N N . GLU A 1 97 ? -16.123 -8.703 3.844 1.00 94.56 97 GLU A N 1
ATOM 794 C CA . GLU A 1 97 ? -15.780 -10.016 3.312 1.00 94.56 97 GLU A CA 1
ATOM 795 C C . GLU A 1 97 ? -16.512 -10.260 1.990 1.00 94.56 97 GLU A C 1
ATOM 797 O O . GLU A 1 97 ? -17.691 -9.942 1.847 1.00 94.56 97 GLU A O 1
ATOM 802 N N . VAL A 1 98 ? -15.820 -10.869 1.034 1.00 94.50 98 VAL A N 1
ATOM 803 C CA . VAL A 1 98 ? -16.407 -11.383 -0.207 1.00 94.50 98 VAL A CA 1
ATOM 804 C C . VAL A 1 98 ? -15.915 -12.806 -0.401 1.00 94.50 98 VAL A C 1
ATOM 806 O O . VAL A 1 98 ? -14.738 -13.077 -0.157 1.00 94.50 98 VAL A O 1
ATOM 809 N N . ASP A 1 99 ? -16.779 -13.708 -0.848 1.00 94.94 99 ASP A N 1
ATOM 810 C CA . ASP A 1 99 ? -16.367 -15.080 -1.120 1.00 94.94 99 ASP A CA 1
ATOM 811 C C . ASP A 1 99 ? -15.261 -15.133 -2.176 1.00 94.94 99 ASP A C 1
ATOM 813 O O . ASP A 1 99 ? -15.192 -14.337 -3.118 1.00 94.94 99 ASP A O 1
ATOM 817 N N . SER A 1 100 ? -14.329 -16.057 -1.974 1.00 92.62 100 SER A N 1
ATOM 818 C CA . SER A 1 100 ? -13.238 -16.263 -2.910 1.00 92.62 100 SER A CA 1
ATOM 819 C C . SER A 1 100 ? -13.768 -16.858 -4.210 1.00 92.62 100 SER A C 1
ATOM 821 O O . SER A 1 100 ? -14.437 -17.888 -4.195 1.00 92.62 100 SER A O 1
ATOM 823 N N . ASN A 1 101 ? -13.344 -16.302 -5.347 1.00 89.50 101 ASN A N 1
ATOM 824 C CA . ASN A 1 101 ? -13.616 -16.875 -6.672 1.00 89.50 101 ASN A CA 1
ATOM 825 C C . ASN A 1 101 ? -13.070 -18.309 -6.835 1.00 89.50 101 ASN A C 1
ATOM 827 O O . ASN A 1 101 ? -13.444 -19.007 -7.767 1.00 89.50 101 ASN A O 1
ATOM 831 N N . LEU A 1 102 ? -12.172 -18.754 -5.946 1.00 89.00 102 LEU A N 1
ATOM 832 C CA . LEU A 1 102 ? -11.658 -20.128 -5.910 1.00 89.00 102 LEU A CA 1
ATOM 833 C C . LEU A 1 102 ? -12.573 -21.091 -5.125 1.00 89.00 102 LEU A C 1
ATOM 835 O O . LEU A 1 102 ? -12.175 -22.225 -4.863 1.00 89.00 102 LEU A O 1
ATOM 839 N N . GLY A 1 103 ? -13.747 -20.629 -4.678 1.00 85.50 103 GLY A N 1
ATOM 840 C CA . GLY A 1 103 ? -14.726 -21.410 -3.914 1.00 85.50 103 GLY A CA 1
ATOM 841 C C . GLY A 1 103 ? -14.279 -21.777 -2.497 1.00 85.50 103 GLY A C 1
ATOM 842 O O . GLY A 1 103 ? -14.931 -22.571 -1.827 1.00 85.50 103 GLY A O 1
ATOM 843 N N . LYS A 1 104 ? -13.144 -21.242 -2.032 1.00 87.81 104 LYS A N 1
ATOM 844 C CA . LYS A 1 104 ? -12.562 -21.560 -0.725 1.00 87.81 104 LYS A CA 1
ATOM 845 C C . LYS A 1 104 ? -12.206 -20.292 0.033 1.00 87.81 104 LYS A C 1
ATOM 847 O O . LYS A 1 104 ? -11.317 -19.541 -0.376 1.00 87.81 104 LYS A O 1
ATOM 852 N N . GLY A 1 105 ? -12.869 -20.114 1.172 1.00 89.88 105 GLY A N 1
ATOM 853 C CA . GLY A 1 105 ? -12.636 -19.012 2.096 1.00 89.88 105 GLY A CA 1
ATOM 854 C C . GLY A 1 105 ? -13.166 -17.670 1.598 1.00 89.88 105 GLY A C 1
ATOM 855 O O . GLY A 1 105 ? -13.809 -17.563 0.554 1.00 89.88 105 GLY A O 1
ATOM 856 N N . LYS A 1 106 ? -12.864 -16.632 2.376 1.00 92.00 106 LYS A N 1
ATOM 857 C CA . LYS A 1 106 ? -13.312 -15.264 2.135 1.00 92.00 106 LYS A CA 1
ATOM 858 C C . LYS A 1 106 ? -12.127 -14.331 1.943 1.00 92.00 106 LYS A C 1
ATOM 860 O O . LYS A 1 106 ? -11.045 -14.535 2.495 1.00 92.00 106 LYS A O 1
ATOM 865 N N . VAL A 1 107 ? -12.343 -13.293 1.154 1.00 94.56 107 VAL A N 1
ATOM 866 C CA . VAL A 1 107 ? -11.385 -12.237 0.864 1.00 94.56 107 VAL A CA 1
ATOM 867 C C . VAL A 1 107 ? -11.848 -10.961 1.547 1.00 94.56 107 VAL A C 1
ATOM 869 O O . VAL A 1 107 ? -12.957 -10.490 1.313 1.00 94.56 107 VAL A O 1
ATOM 872 N N . LEU A 1 108 ? -10.973 -10.393 2.371 1.00 96.31 108 LEU A N 1
ATOM 873 C CA . LEU A 1 108 ? -11.241 -9.160 3.101 1.00 96.31 108 LEU A CA 1
ATOM 874 C C . LEU A 1 108 ? -10.798 -7.935 2.282 1.00 96.31 108 LEU A C 1
ATOM 876 O O . LEU A 1 108 ? -9.679 -7.899 1.751 1.00 96.31 108 LEU A O 1
ATOM 880 N N . TYR A 1 109 ? -11.667 -6.931 2.200 1.00 97.94 109 TYR A N 1
ATOM 881 C CA . TYR A 1 109 ? -11.453 -5.666 1.493 1.00 97.94 109 TYR A CA 1
ATOM 882 C C . TYR A 1 109 ? -11.685 -4.475 2.421 1.00 97.94 109 TYR A C 1
ATOM 884 O O . TYR A 1 109 ? -12.504 -4.550 3.332 1.00 97.94 109 TYR A O 1
ATOM 892 N N . PHE A 1 110 ? -11.022 -3.358 2.128 1.00 98.44 110 PHE A N 1
ATOM 893 C CA . PHE A 1 110 ? -11.423 -2.047 2.625 1.00 98.44 110 PHE A CA 1
ATOM 894 C C . PHE A 1 110 ? -12.630 -1.537 1.840 1.00 98.44 110 PHE A C 1
ATOM 896 O O . PHE A 1 110 ? -12.684 -1.690 0.615 1.00 98.44 110 PHE A O 1
ATOM 903 N N . LEU A 1 111 ? -13.531 -0.842 2.520 1.00 98.19 111 LEU A N 1
ATOM 904 C CA . LEU A 1 111 ? -14.479 0.080 1.913 1.00 98.19 111 LEU A CA 1
ATOM 905 C C . LEU A 1 111 ? -13.830 1.461 1.880 1.00 98.19 111 LEU A C 1
ATOM 907 O O . LEU A 1 111 ? -13.491 2.031 2.914 1.00 98.19 111 LEU A O 1
ATOM 911 N N . CYS A 1 112 ? -13.593 1.983 0.678 1.00 97.94 112 CYS A N 1
ATOM 912 C CA . CYS A 1 112 ? -12.952 3.280 0.520 1.00 97.94 112 CYS A CA 1
ATOM 913 C C . CYS A 1 112 ? -13.777 4.374 1.219 1.00 97.94 112 CYS A C 1
ATOM 915 O O . CYS A 1 112 ? -14.928 4.565 0.832 1.00 97.94 112 CYS A O 1
ATOM 917 N N . PRO A 1 113 ? -13.199 5.175 2.131 1.00 97.25 113 PRO A N 1
ATOM 918 C CA . PRO A 1 113 ? -13.967 6.163 2.892 1.00 97.25 113 PRO A CA 1
ATOM 919 C C . PRO A 1 113 ? -14.561 7.274 2.016 1.00 97.25 113 PRO A C 1
ATOM 921 O O . PRO A 1 113 ? -15.590 7.832 2.363 1.00 97.25 113 PRO A O 1
ATOM 924 N N . GLN A 1 114 ? -13.951 7.578 0.862 1.00 96.94 114 GLN A N 1
ATOM 925 C CA . GLN A 1 114 ? -14.498 8.578 -0.064 1.00 96.94 114 GLN A CA 1
ATOM 926 C C . GLN A 1 114 ? -15.546 8.027 -1.047 1.00 96.94 114 GLN A C 1
ATOM 928 O O . GLN A 1 114 ? -16.485 8.736 -1.381 1.00 96.94 114 GLN A O 1
ATOM 933 N N . SER A 1 115 ? -15.364 6.817 -1.588 1.00 96.56 115 SER A N 1
ATOM 934 C CA . SER A 1 115 ? -16.194 6.311 -2.699 1.00 96.56 115 SER A CA 1
ATOM 935 C C . SER A 1 115 ? -17.065 5.110 -2.342 1.00 96.56 115 SER A C 1
ATOM 937 O O . SER A 1 115 ? -17.817 4.647 -3.191 1.00 96.56 115 SER A O 1
ATOM 939 N N . GLY A 1 116 ? -16.899 4.519 -1.157 1.00 96.44 116 GLY A N 1
ATOM 940 C CA . GLY A 1 116 ? -17.548 3.268 -0.751 1.00 96.44 116 GLY A CA 1
ATOM 941 C C . GLY A 1 116 ? -17.075 2.019 -1.507 1.00 96.44 116 GLY A C 1
ATOM 942 O O . GLY A 1 116 ? -17.398 0.899 -1.121 1.00 96.44 116 GLY A O 1
ATOM 943 N N . LYS A 1 117 ? -16.273 2.169 -2.570 1.00 96.81 117 LYS A N 1
ATOM 944 C CA . LYS A 1 117 ? -15.801 1.046 -3.385 1.00 96.81 117 LYS A CA 1
ATOM 945 C C . LYS A 1 117 ? -14.881 0.116 -2.594 1.00 96.81 117 LYS A C 1
ATOM 947 O O . LYS A 1 117 ? -14.016 0.559 -1.833 1.00 96.81 117 LYS A O 1
ATOM 952 N N . LYS A 1 118 ? -15.013 -1.184 -2.867 1.00 97.50 118 LYS A N 1
ATOM 953 C CA . LYS A 1 118 ? -14.134 -2.233 -2.341 1.00 97.50 118 LYS A CA 1
ATOM 954 C C . LYS A 1 118 ? -12.731 -2.093 -2.922 1.00 97.50 118 LYS A C 1
ATOM 956 O O . LYS A 1 118 ? -12.559 -2.047 -4.138 1.00 97.50 118 LYS A O 1
ATOM 961 N N . CYS A 1 119 ? -11.714 -2.068 -2.069 1.00 97.50 119 CYS A N 1
ATOM 962 C CA . CYS A 1 119 ? -10.319 -2.019 -2.496 1.00 97.50 119 CYS A CA 1
ATOM 963 C C . CYS A 1 119 ? -9.410 -2.830 -1.563 1.00 97.50 119 CYS A C 1
ATOM 965 O O . CYS A 1 119 ? -9.740 -3.110 -0.414 1.00 97.50 119 CYS A O 1
ATOM 967 N N . ARG A 1 120 ? -8.256 -3.265 -2.078 1.00 97.56 120 ARG A N 1
ATOM 968 C CA . ARG A 1 120 ? -7.243 -3.997 -1.291 1.00 97.56 120 ARG A CA 1
ATOM 969 C C . ARG A 1 120 ? -6.126 -3.098 -0.775 1.00 97.56 120 ARG A C 1
ATOM 971 O O . ARG A 1 120 ? -5.340 -3.551 0.050 1.00 97.56 120 ARG A O 1
ATOM 978 N N . ILE A 1 121 ? -6.051 -1.872 -1.288 1.00 97.81 121 ILE A N 1
ATOM 979 C CA . ILE A 1 121 ? -4.993 -0.913 -0.998 1.00 97.81 121 ILE A CA 1
ATOM 980 C C . ILE A 1 121 ? -5.622 0.469 -0.880 1.00 97.81 121 ILE A C 1
ATOM 982 O O . ILE A 1 121 ? -6.372 0.888 -1.768 1.00 97.81 121 ILE A O 1
ATOM 986 N N . LEU A 1 122 ? -5.281 1.164 0.197 1.00 98.00 122 LEU A N 1
ATOM 987 C CA . LEU A 1 122 ? -5.555 2.581 0.365 1.00 98.00 122 LEU A CA 1
ATOM 988 C C . LEU A 1 122 ? -4.273 3.381 0.180 1.00 98.00 122 LEU A C 1
ATOM 990 O O . LEU A 1 122 ? -3.198 2.958 0.604 1.00 98.00 122 LEU A O 1
ATOM 994 N N . TYR A 1 123 ? -4.415 4.552 -0.423 1.00 96.88 123 TYR A N 1
ATOM 995 C CA . TYR A 1 123 ? -3.327 5.459 -0.747 1.00 96.88 123 TYR A CA 1
ATOM 996 C C . TYR A 1 123 ? -3.566 6.800 -0.075 1.00 96.88 123 TYR A C 1
ATOM 998 O O . TYR A 1 123 ? -4.705 7.277 -0.068 1.00 96.88 123 TYR A O 1
ATOM 1006 N N . LYS A 1 124 ? -2.492 7.436 0.390 1.00 94.75 124 LYS A N 1
ATOM 1007 C CA . LYS A 1 124 ? -2.443 8.866 0.695 1.00 94.75 124 LYS A CA 1
ATOM 1008 C C . LYS A 1 124 ? -1.479 9.536 -0.281 1.00 94.75 124 LYS A C 1
ATOM 1010 O O . LYS A 1 124 ? -0.266 9.356 -0.189 1.00 94.75 124 LYS A O 1
ATOM 1015 N N . ALA A 1 125 ? -2.039 10.252 -1.248 1.00 91.94 125 ALA A N 1
ATOM 1016 C CA . ALA A 1 125 ? -1.316 10.905 -2.334 1.00 91.94 125 ALA A CA 1
ATOM 1017 C C . ALA A 1 125 ? -1.841 12.321 -2.575 1.00 91.94 125 ALA A C 1
ATOM 1019 O O . ALA A 1 125 ? -2.918 12.663 -2.088 1.00 91.94 125 ALA A O 1
ATOM 1020 N N . TYR A 1 126 ? -1.097 13.127 -3.340 1.00 89.12 126 TYR A N 1
ATOM 1021 C CA . TYR A 1 126 ? -1.513 14.476 -3.749 1.00 89.12 126 TYR A CA 1
ATOM 1022 C C . TYR A 1 126 ? -1.969 15.352 -2.571 1.00 89.12 126 TYR A C 1
ATOM 1024 O O . TYR A 1 126 ? -3.013 15.992 -2.641 1.00 89.12 126 TYR A O 1
ATOM 1032 N N . ASP A 1 127 ? -1.239 15.283 -1.453 1.00 86.12 127 ASP A N 1
ATOM 1033 C CA . ASP A 1 127 ? -1.543 15.996 -0.203 1.00 86.12 127 ASP A CA 1
ATOM 1034 C C . ASP A 1 127 ? -2.963 15.755 0.351 1.00 86.12 127 ASP A C 1
ATOM 1036 O O . ASP A 1 127 ? -3.450 16.496 1.202 1.00 86.12 127 ASP A O 1
ATOM 1040 N N . SER A 1 128 ? -3.621 14.665 -0.064 1.00 91.62 128 SER A N 1
ATOM 1041 C CA . SER A 1 128 ? -4.944 14.313 0.442 1.00 91.62 128 SER A CA 1
ATOM 1042 C C . SER A 1 128 ? -4.899 14.106 1.961 1.00 91.62 128 SER A C 1
ATOM 1044 O O . SER A 1 128 ? -3.975 13.447 2.466 1.00 91.62 128 SER A O 1
ATOM 1046 N N . PRO A 1 129 ? -5.891 14.640 2.699 1.00 93.56 129 PRO A N 1
ATOM 1047 C CA . PRO A 1 129 ? -5.930 14.505 4.146 1.00 93.56 129 PRO A CA 1
ATOM 1048 C C . PRO A 1 129 ? -6.227 13.072 4.583 1.00 93.56 129 PRO A C 1
ATOM 1050 O O . PRO A 1 129 ? -5.758 12.661 5.638 1.00 93.56 129 PRO A O 1
ATOM 1053 N N . ILE A 1 130 ? -6.936 12.291 3.758 1.00 96.38 130 ILE A N 1
ATOM 1054 C CA . ILE A 1 130 ? -7.400 10.933 4.068 1.00 96.38 130 ILE A CA 1
ATOM 1055 C C . ILE A 1 130 ? -6.779 9.870 3.155 1.00 96.38 130 ILE A C 1
ATOM 1057 O O . ILE A 1 130 ? -6.382 10.138 2.021 1.00 96.38 130 ILE A O 1
ATOM 1061 N N . PHE A 1 131 ? -6.740 8.633 3.645 1.00 97.62 131 PHE A N 1
ATOM 1062 C CA . PHE A 1 131 ? -6.405 7.448 2.868 1.00 97.62 131 PHE A CA 1
ATOM 1063 C C . PHE A 1 131 ? -7.628 6.992 2.074 1.00 97.62 131 PHE A C 1
ATOM 1065 O O . PHE A 1 131 ? -8.712 6.820 2.623 1.00 97.62 131 PHE A O 1
ATOM 1072 N N . LYS A 1 132 ? -7.465 6.763 0.773 1.00 96.88 132 LYS A N 1
ATOM 1073 C CA . LYS A 1 132 ? -8.571 6.389 -0.116 1.00 96.88 132 LYS A CA 1
ATOM 1074 C C . LYS A 1 132 ? -8.113 5.500 -1.262 1.00 96.88 132 LYS A C 1
ATOM 1076 O O . LYS A 1 132 ? -6.918 5.345 -1.513 1.00 96.88 132 LYS A O 1
ATOM 1081 N N . SER A 1 133 ? -9.069 4.885 -1.951 1.00 96.31 133 SER A N 1
ATOM 1082 C CA . SER A 1 133 ? -8.775 4.039 -3.105 1.00 96.31 133 SER A CA 1
ATOM 1083 C C . SER A 1 133 ? -8.110 4.847 -4.220 1.00 96.31 133 SER A C 1
ATOM 1085 O O . SER A 1 133 ? -8.333 6.051 -4.352 1.00 96.31 133 SER A O 1
ATOM 1087 N N . ARG A 1 134 ? -7.320 4.169 -5.058 1.00 93.25 134 ARG A N 1
ATOM 1088 C CA . ARG A 1 134 ? -6.635 4.793 -6.199 1.00 93.25 134 ARG A CA 1
ATOM 1089 C C . ARG A 1 134 ? -7.594 5.515 -7.147 1.00 93.25 134 ARG A C 1
ATOM 1091 O O . ARG A 1 134 ? -7.239 6.558 -7.678 1.00 93.25 134 ARG A O 1
ATOM 1098 N N . GLU A 1 135 ? -8.781 4.954 -7.357 1.00 92.94 135 GLU A N 1
ATOM 1099 C CA . GLU A 1 135 ? -9.803 5.504 -8.258 1.00 92.94 135 GLU A CA 1
ATOM 1100 C C . GLU A 1 135 ? -10.529 6.721 -7.675 1.00 92.94 135 GLU A C 1
ATOM 1102 O O . GLU A 1 135 ? -11.199 7.436 -8.407 1.00 92.94 135 GLU A O 1
ATOM 1107 N N . SER A 1 136 ? -10.404 6.970 -6.369 1.00 94.56 136 SER A N 1
ATOM 1108 C CA . SER A 1 136 ? -11.047 8.106 -5.692 1.00 94.56 136 SER A CA 1
ATOM 1109 C C . SER A 1 136 ? -10.231 9.402 -5.784 1.00 94.56 136 SER A C 1
ATOM 1111 O O . SER A 1 136 ? -10.554 10.401 -5.134 1.00 94.56 136 SER A O 1
ATOM 1113 N N . TYR A 1 137 ? -9.123 9.385 -6.521 1.00 93.25 137 TYR A N 1
ATOM 1114 C CA . TYR A 1 137 ? -8.332 10.570 -6.819 1.00 93.25 137 TYR A CA 1
ATOM 1115 C C . TYR A 1 137 ? -8.737 11.140 -8.174 1.00 93.25 137 TYR A C 1
ATOM 1117 O O . TYR A 1 137 ? -8.812 10.402 -9.152 1.00 93.25 137 TYR A O 1
ATOM 1125 N N . ASN A 1 138 ? -8.916 12.462 -8.237 1.00 90.75 138 ASN A N 1
ATOM 1126 C CA . ASN A 1 138 ? -9.146 13.169 -9.502 1.00 90.75 138 ASN A CA 1
ATOM 1127 C C . ASN A 1 138 ? -7.934 13.017 -10.434 1.00 90.75 138 ASN A C 1
ATOM 1129 O O . ASN A 1 138 ? -8.075 12.816 -11.636 1.00 90.75 138 ASN A O 1
ATOM 1133 N N . ASN A 1 139 ? -6.732 13.047 -9.849 1.00 89.94 139 ASN A N 1
ATOM 1134 C CA . ASN A 1 139 ? -5.486 12.799 -10.557 1.00 89.94 139 ASN A CA 1
ATOM 1135 C C . ASN A 1 139 ? -5.129 11.314 -10.504 1.00 89.94 139 ASN A C 1
ATOM 1137 O O . ASN A 1 139 ? -5.118 10.685 -9.443 1.00 89.94 139 ASN A O 1
ATOM 1141 N N . ARG A 1 140 ? -4.753 10.751 -11.651 1.00 87.38 140 ARG A N 1
ATOM 1142 C CA . ARG A 1 140 ? -4.314 9.357 -11.739 1.00 87.38 140 ARG A CA 1
ATOM 1143 C C . ARG A 1 140 ? -3.025 9.151 -10.939 1.00 87.38 140 ARG A C 1
ATOM 1145 O O . ARG A 1 140 ? -2.036 9.831 -11.190 1.00 87.38 140 ARG A O 1
ATOM 1152 N N . LEU A 1 141 ? -2.986 8.174 -10.030 1.00 88.88 141 LEU A N 1
ATOM 1153 C CA . LEU A 1 141 ? -1.702 7.660 -9.530 1.00 88.88 141 LEU A CA 1
ATOM 1154 C C . LEU A 1 141 ? -1.093 6.747 -10.588 1.00 88.88 141 LEU A C 1
ATOM 1156 O O . LEU A 1 141 ? -1.745 5.790 -11.022 1.00 88.88 141 LEU A O 1
ATOM 1160 N N . TYR A 1 142 ? 0.146 7.006 -10.984 1.00 87.31 142 TYR A N 1
ATOM 1161 C CA . TYR A 1 142 ? 0.842 6.228 -12.008 1.00 87.31 142 TYR A CA 1
ATOM 1162 C C . TYR A 1 142 ? 1.696 5.120 -11.391 1.00 87.31 142 TYR A C 1
ATOM 1164 O O . TYR A 1 142 ? 2.106 5.190 -10.238 1.00 87.31 142 TYR A O 1
ATOM 1172 N N . TYR A 1 143 ? 1.974 4.071 -12.155 1.00 84.25 143 TYR A N 1
ATOM 1173 C CA . TYR A 1 143 ? 3.135 3.229 -11.858 1.00 84.25 143 TYR A CA 1
ATOM 1174 C C . TYR A 1 143 ? 4.379 3.858 -12.492 1.00 84.25 143 TYR A C 1
ATOM 1176 O O . TYR A 1 143 ? 4.260 4.434 -13.572 1.00 84.25 143 TYR A O 1
ATOM 1184 N N . ASP A 1 144 ? 5.560 3.684 -11.898 1.00 76.81 144 ASP A N 1
ATOM 1185 C CA . ASP A 1 144 ? 6.821 4.277 -12.391 1.00 76.81 144 ASP A CA 1
ATOM 1186 C C . ASP A 1 144 ? 7.064 3.977 -13.875 1.00 76.81 144 ASP A C 1
ATOM 1188 O O . ASP A 1 144 ? 7.436 4.842 -14.662 1.00 76.81 144 ASP A O 1
ATOM 1192 N N . CYS A 1 145 ? 6.741 2.753 -14.307 1.00 77.56 145 CYS A N 1
ATOM 1193 C CA . CYS A 1 145 ? 6.894 2.347 -15.702 1.00 77.56 145 CYS A CA 1
ATOM 1194 C C . CYS A 1 145 ? 6.001 3.118 -16.688 1.00 77.56 145 CYS A C 1
ATOM 1196 O O . CYS A 1 145 ? 6.280 3.095 -17.882 1.00 77.56 145 CYS A O 1
ATOM 1198 N N . GLN A 1 146 ? 4.933 3.768 -16.219 1.00 80.75 146 GLN A N 1
ATOM 1199 C CA . GLN A 1 146 ? 4.066 4.618 -17.038 1.00 80.75 146 GLN A CA 1
ATOM 1200 C C . GLN A 1 146 ? 4.616 6.041 -17.181 1.00 80.75 146 GLN A C 1
ATOM 1202 O O . GLN A 1 146 ? 4.219 6.738 -18.109 1.00 80.75 146 GLN A O 1
ATOM 1207 N N . GLN A 1 147 ? 5.511 6.463 -16.284 1.00 80.69 147 GLN A N 1
ATOM 1208 C CA . GLN A 1 147 ? 6.199 7.753 -16.371 1.00 80.69 147 GLN A CA 1
ATOM 1209 C C . GLN A 1 147 ? 7.515 7.666 -17.160 1.00 80.69 147 GLN A C 1
ATOM 1211 O O . GLN A 1 147 ? 8.055 8.689 -17.584 1.00 80.69 147 GLN A O 1
ATOM 1216 N N . SER A 1 148 ? 8.017 6.449 -17.392 1.00 80.31 148 SER A N 1
ATOM 1217 C CA . SER A 1 148 ? 9.233 6.218 -18.167 1.00 80.31 148 SER A CA 1
ATOM 1218 C C . SER A 1 148 ? 9.087 6.703 -19.615 1.00 80.31 148 SER A C 1
ATOM 1220 O O . SER A 1 148 ? 8.107 6.406 -20.306 1.00 80.31 148 SER A O 1
ATOM 1222 N N . SER A 1 149 ? 10.076 7.463 -20.088 1.00 83.06 149 SER A N 1
ATOM 1223 C CA . SER A 1 149 ? 10.126 7.926 -21.476 1.00 83.06 149 SER A CA 1
ATOM 1224 C C . SER A 1 149 ? 10.416 6.761 -22.429 1.00 83.06 149 SER A C 1
ATOM 1226 O O . SER A 1 149 ? 10.982 5.746 -22.033 1.00 83.06 149 SER A O 1
ATOM 1228 N N . LYS A 1 150 ? 10.090 6.903 -23.723 1.00 78.62 150 LYS A N 1
ATOM 1229 C CA . LYS A 1 150 ? 10.408 5.865 -24.727 1.00 78.62 150 LYS A CA 1
ATOM 1230 C C . LYS A 1 150 ? 11.903 5.513 -24.762 1.00 78.62 150 LYS A C 1
ATOM 1232 O O . LYS A 1 150 ? 12.226 4.349 -24.964 1.00 78.62 150 LYS A O 1
ATOM 1237 N N . LEU A 1 151 ? 12.774 6.503 -24.541 1.00 76.19 151 LEU A N 1
ATOM 1238 C CA . LEU A 1 151 ? 14.229 6.327 -24.502 1.00 76.19 151 LEU A CA 1
ATOM 1239 C C . LEU A 1 151 ? 14.681 5.595 -23.231 1.00 76.19 151 LEU A C 1
ATOM 1241 O O . LEU A 1 151 ? 15.449 4.643 -23.315 1.00 76.19 151 LEU A O 1
ATOM 1245 N N . ASN A 1 152 ? 14.152 5.974 -22.063 1.00 81.81 152 ASN A N 1
ATOM 1246 C CA . ASN A 1 152 ? 14.574 5.385 -20.787 1.00 81.81 152 ASN A CA 1
ATOM 1247 C C . ASN A 1 152 ? 13.883 4.059 -20.464 1.00 81.81 152 ASN A C 1
ATOM 1249 O O . ASN A 1 152 ? 14.371 3.316 -19.619 1.00 81.81 152 ASN A O 1
ATOM 1253 N N . LYS A 1 153 ? 12.800 3.709 -21.167 1.00 85.00 153 LYS A N 1
ATOM 1254 C CA . LYS A 1 153 ? 12.015 2.490 -20.932 1.00 85.00 153 LYS A CA 1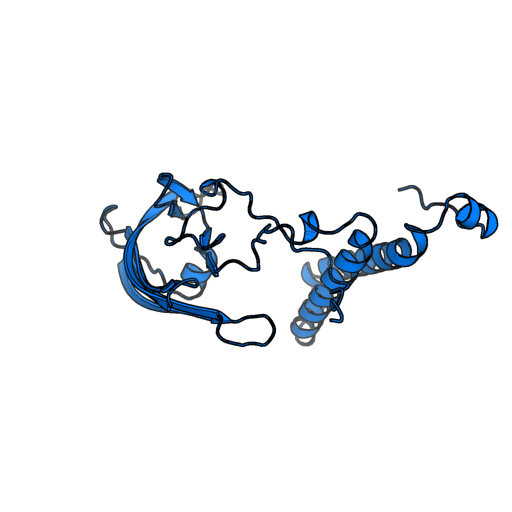
ATOM 1255 C C . LYS A 1 153 ? 12.873 1.232 -20.815 1.00 85.00 153 LYS A C 1
ATOM 1257 O O . LYS A 1 153 ? 12.628 0.418 -19.925 1.00 85.00 153 LYS A O 1
ATOM 1262 N N . TYR A 1 154 ? 13.838 1.041 -21.713 1.00 87.62 154 TYR A N 1
ATOM 1263 C CA . TYR A 1 154 ? 14.693 -0.151 -21.705 1.00 87.62 154 TYR A CA 1
ATOM 1264 C C . TYR A 1 154 ? 15.688 -0.123 -20.547 1.00 87.62 154 TYR A C 1
ATOM 1266 O O . TYR A 1 154 ? 15.832 -1.126 -19.852 1.00 87.62 154 TYR A O 1
ATOM 1274 N N . ASN A 1 155 ? 16.273 1.043 -20.265 1.00 87.94 155 ASN A N 1
ATOM 1275 C CA . ASN A 1 155 ? 17.169 1.232 -19.129 1.00 87.94 155 ASN A CA 1
ATOM 1276 C C . ASN A 1 155 ? 16.4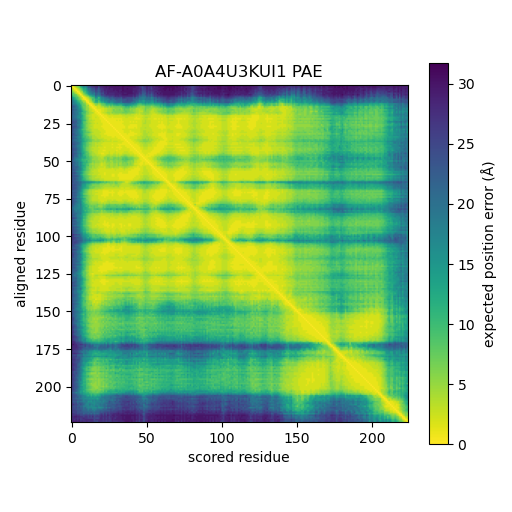51 0.993 -17.786 1.00 87.94 155 ASN A C 1
ATOM 1278 O O . ASN A 1 155 ? 16.908 0.195 -16.970 1.00 87.94 155 ASN A O 1
ATOM 1282 N N . ASP A 1 156 ? 15.281 1.599 -17.582 1.00 86.12 156 ASP A N 1
ATOM 1283 C CA . ASP A 1 156 ? 14.486 1.445 -16.358 1.00 86.12 156 ASP A CA 1
ATOM 1284 C C . ASP A 1 156 ? 14.043 -0.014 -16.163 1.00 86.12 156 ASP A C 1
ATOM 1286 O O . ASP A 1 156 ? 14.070 -0.557 -15.054 1.00 86.12 156 ASP A O 1
ATOM 1290 N N . ASN A 1 157 ? 13.661 -0.688 -17.254 1.00 87.31 157 ASN A N 1
ATOM 1291 C CA . ASN A 1 157 ? 13.326 -2.108 -17.220 1.00 87.31 157 ASN A CA 1
ATOM 1292 C C . ASN A 1 157 ? 14.532 -2.980 -16.872 1.00 87.31 157 ASN A C 1
ATOM 1294 O O . ASN A 1 157 ? 14.368 -3.894 -16.063 1.00 87.31 157 ASN A O 1
ATOM 1298 N N . TYR A 1 158 ? 15.702 -2.704 -17.455 1.00 91.56 158 TYR A N 1
ATOM 1299 C CA . TYR A 1 158 ? 16.940 -3.425 -17.173 1.00 91.56 158 TYR A CA 1
ATOM 1300 C C . TYR A 1 158 ? 17.259 -3.377 -15.678 1.00 91.56 158 TYR A C 1
ATOM 1302 O O . TYR A 1 158 ? 17.321 -4.424 -15.035 1.00 91.56 158 TYR A O 1
ATOM 1310 N N . TRP A 1 159 ? 17.344 -2.179 -15.092 1.00 89.38 159 TRP A N 1
ATOM 1311 C CA . TRP A 1 159 ? 17.698 -2.017 -13.677 1.00 89.38 159 TRP A CA 1
ATOM 1312 C C . TRP A 1 159 ? 16.646 -2.593 -12.728 1.00 89.38 159 TRP A C 1
ATOM 1314 O O . TRP A 1 159 ? 16.974 -3.164 -11.686 1.00 89.38 159 TRP A O 1
ATOM 1324 N N . ARG A 1 160 ? 15.364 -2.527 -13.101 1.00 87.75 160 ARG A N 1
ATOM 1325 C CA . ARG A 1 160 ? 14.293 -3.181 -12.341 1.00 87.75 160 ARG A CA 1
ATOM 1326 C C . ARG A 1 160 ? 14.418 -4.705 -12.359 1.00 87.75 160 ARG A C 1
ATOM 1328 O O . ARG A 1 160 ? 14.190 -5.344 -11.329 1.00 87.75 160 ARG A O 1
ATOM 1335 N N . ILE A 1 161 ? 14.734 -5.293 -13.515 1.00 91.12 161 ILE A N 1
ATOM 1336 C CA . ILE A 1 161 ? 14.958 -6.739 -13.637 1.00 91.12 161 ILE A CA 1
ATOM 1337 C C . ILE A 1 161 ? 16.216 -7.135 -12.866 1.00 91.12 161 ILE A C 1
ATOM 1339 O O . ILE A 1 161 ? 16.164 -8.118 -12.130 1.00 91.12 161 ILE A O 1
ATOM 1343 N N . ASP A 1 162 ? 17.288 -6.352 -12.960 1.00 93.69 162 ASP A N 1
ATOM 1344 C CA . ASP A 1 162 ? 18.536 -6.588 -12.238 1.00 93.69 162 ASP A CA 1
ATOM 1345 C C . ASP A 1 162 ? 18.311 -6.648 -10.721 1.00 93.69 162 ASP A C 1
ATOM 1347 O O . ASP A 1 162 ? 18.605 -7.658 -10.077 1.00 93.69 162 ASP A O 1
ATOM 1351 N N . LYS A 1 163 ? 17.642 -5.632 -10.155 1.00 89.88 163 LYS A N 1
ATOM 1352 C CA . LYS A 1 163 ? 17.277 -5.597 -8.730 1.00 89.88 163 LYS A CA 1
ATOM 1353 C C . LYS A 1 163 ? 16.472 -6.831 -8.313 1.00 89.88 163 LYS A C 1
ATOM 1355 O O . LYS A 1 163 ? 16.701 -7.401 -7.246 1.00 89.88 163 LYS A O 1
ATOM 1360 N N . HIS A 1 164 ? 15.543 -7.272 -9.159 1.00 89.00 164 HIS A N 1
ATOM 1361 C CA . HIS A 1 164 ? 14.727 -8.457 -8.899 1.00 89.00 164 HIS A CA 1
ATOM 1362 C C . HIS A 1 164 ? 15.540 -9.756 -8.984 1.00 89.00 164 HIS A C 1
ATOM 1364 O O . HIS A 1 164 ? 15.376 -10.635 -8.138 1.00 89.00 164 HIS A O 1
ATOM 1370 N N . LEU A 1 165 ? 16.439 -9.880 -9.960 1.00 90.69 165 LEU A N 1
ATOM 1371 C CA . LEU A 1 165 ? 17.355 -11.012 -10.067 1.00 90.69 165 LEU A CA 1
ATOM 1372 C C . LEU A 1 165 ? 18.289 -11.077 -8.861 1.00 90.69 165 LEU A C 1
ATOM 1374 O O . LEU A 1 165 ? 18.486 -12.163 -8.325 1.00 90.69 165 LEU A O 1
ATOM 1378 N N . ASN A 1 166 ? 18.799 -9.940 -8.388 1.00 89.38 166 ASN A N 1
ATOM 1379 C CA . ASN A 1 166 ? 19.647 -9.870 -7.200 1.00 89.38 166 ASN A CA 1
ATOM 1380 C C . ASN A 1 166 ? 18.889 -10.285 -5.932 1.00 89.38 166 ASN A C 1
ATOM 1382 O O . ASN A 1 166 ? 19.418 -11.063 -5.139 1.00 89.38 166 ASN A O 1
ATOM 1386 N N . ALA A 1 167 ? 17.623 -9.882 -5.779 1.00 86.81 167 ALA A N 1
ATOM 1387 C CA . ALA A 1 167 ? 16.768 -10.368 -4.693 1.00 86.81 167 ALA A CA 1
ATOM 1388 C C . ALA A 1 167 ? 16.535 -11.890 -4.776 1.00 86.81 167 ALA A C 1
ATOM 1390 O O . ALA A 1 167 ? 16.722 -12.599 -3.787 1.00 86.81 167 ALA A O 1
ATOM 1391 N N . ILE A 1 168 ? 16.211 -12.414 -5.967 1.00 84.81 168 ILE A N 1
ATOM 1392 C CA . ILE A 1 168 ? 16.042 -13.859 -6.183 1.00 84.81 168 ILE A CA 1
ATOM 1393 C C . ILE A 1 168 ? 17.337 -14.609 -5.870 1.00 84.81 168 ILE A C 1
ATOM 1395 O O . ILE A 1 168 ? 17.262 -15.649 -5.223 1.00 84.81 168 ILE A O 1
ATOM 1399 N N . LYS A 1 169 ? 18.500 -14.103 -6.307 1.00 83.19 169 LYS A N 1
ATOM 1400 C CA . LYS A 1 169 ? 19.819 -14.684 -6.014 1.00 83.19 169 LYS A CA 1
ATOM 1401 C C . LYS A 1 169 ? 20.053 -14.737 -4.509 1.00 83.19 169 LYS A C 1
ATOM 1403 O O . LYS A 1 169 ? 20.305 -15.822 -4.002 1.00 83.19 169 LYS A O 1
ATOM 1408 N N . LYS A 1 170 ? 19.873 -13.613 -3.804 1.00 80.81 170 LYS A N 1
ATOM 1409 C CA . LYS A 1 170 ? 20.045 -13.515 -2.346 1.00 80.81 170 LYS A CA 1
ATOM 1410 C C . LYS A 1 170 ? 19.185 -14.534 -1.596 1.00 80.81 170 LYS A C 1
ATOM 1412 O O . LYS A 1 170 ? 19.667 -15.197 -0.690 1.00 80.81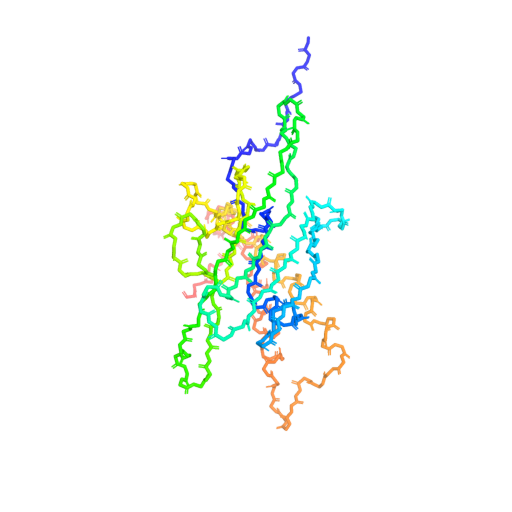 170 LYS A O 1
ATOM 1417 N N . GLU A 1 171 ? 17.931 -14.709 -2.004 1.00 75.69 171 GLU A N 1
ATOM 1418 C CA . GLU A 1 171 ? 17.055 -15.730 -1.420 1.00 75.69 171 GLU A CA 1
ATOM 1419 C C . GLU A 1 171 ? 17.372 -17.166 -1.886 1.00 75.69 171 GLU A C 1
ATOM 1421 O O . GLU A 1 171 ? 16.994 -18.131 -1.225 1.00 75.69 171 GLU A O 1
ATOM 1426 N N . ALA A 1 172 ? 17.934 -17.342 -3.085 1.00 67.94 172 ALA A N 1
ATOM 1427 C CA . ALA A 1 172 ? 18.217 -18.645 -3.691 1.00 67.94 172 ALA A CA 1
ATOM 1428 C C . ALA A 1 172 ? 19.558 -19.238 -3.255 1.00 67.94 172 ALA A C 1
ATOM 1430 O O . ALA A 1 172 ? 19.751 -20.434 -3.466 1.00 67.94 172 ALA A O 1
ATOM 1431 N N . CYS A 1 173 ? 20.440 -18.457 -2.619 1.00 56.81 173 CYS A N 1
ATOM 1432 C CA . CYS A 1 173 ? 21.673 -18.954 -2.000 1.00 56.81 173 CYS A CA 1
ATOM 1433 C C . CYS A 1 173 ? 21.430 -20.139 -1.042 1.00 56.81 173 CYS A C 1
ATOM 1435 O O . CYS A 1 173 ? 22.350 -20.906 -0.790 1.00 56.81 173 CYS A O 1
ATOM 1437 N N . ASN A 1 174 ? 20.186 -20.346 -0.590 1.00 59.12 174 ASN A N 1
ATOM 1438 C CA . ASN A 1 174 ? 19.827 -21.354 0.405 1.00 59.12 174 ASN A CA 1
ATOM 1439 C C . ASN A 1 174 ? 19.026 -22.558 -0.151 1.00 59.12 174 ASN A C 1
ATOM 1441 O O . ASN A 1 174 ? 18.525 -23.352 0.640 1.00 59.12 174 ASN A O 1
ATOM 1445 N N . GLY A 1 175 ? 18.834 -22.717 -1.475 1.00 65.31 175 GLY A N 1
ATOM 1446 C CA . GLY A 1 175 ? 17.924 -23.749 -2.017 1.00 65.31 175 GLY A CA 1
ATOM 1447 C C . GLY A 1 175 ? 18.362 -24.453 -3.309 1.00 65.31 175 GLY A C 1
ATOM 1448 O O . GLY A 1 175 ? 18.996 -23.864 -4.184 1.00 65.31 175 GLY A O 1
ATOM 1449 N N . LYS A 1 176 ? 17.956 -25.725 -3.468 1.00 71.19 176 LYS A N 1
ATOM 1450 C CA . LYS A 1 176 ? 18.196 -26.528 -4.684 1.00 71.19 176 LYS A CA 1
ATOM 1451 C C . LYS A 1 176 ? 17.443 -25.944 -5.891 1.00 71.19 176 LYS A C 1
ATOM 1453 O O . LYS A 1 176 ? 16.254 -25.631 -5.816 1.00 71.19 176 LYS A O 1
ATOM 1458 N N . ARG A 1 177 ? 18.126 -25.821 -7.036 1.00 77.88 177 ARG A N 1
ATOM 1459 C CA . ARG A 1 177 ? 17.545 -25.292 -8.293 1.00 77.88 177 ARG A CA 1
ATOM 1460 C C . ARG A 1 177 ? 16.691 -26.315 -9.039 1.00 77.88 177 ARG A C 1
ATOM 1462 O O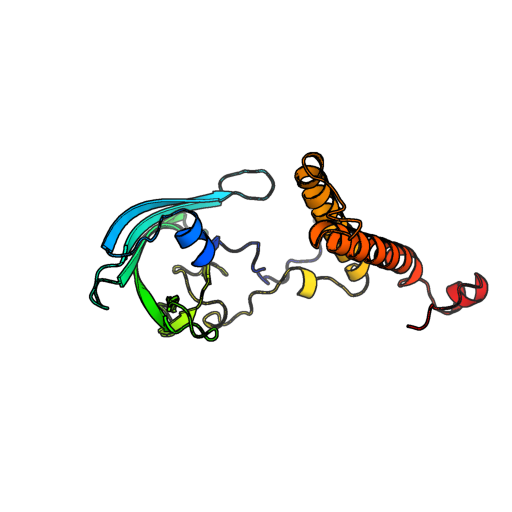 . ARG A 1 177 ? 15.834 -25.932 -9.837 1.00 77.88 177 ARG A O 1
ATOM 1469 N N . THR A 1 178 ? 16.891 -27.589 -8.736 1.00 84.12 178 THR A N 1
ATOM 1470 C CA . THR A 1 178 ? 16.168 -28.721 -9.305 1.00 84.12 178 THR A CA 1
ATOM 1471 C C . THR A 1 178 ? 15.530 -29.556 -8.199 1.00 84.12 178 THR A C 1
ATOM 1473 O O . THR A 1 178 ? 16.034 -29.638 -7.078 1.00 84.12 178 THR A O 1
ATOM 1476 N N . TYR A 1 179 ? 14.400 -30.174 -8.518 1.00 80.75 179 TYR A N 1
ATOM 1477 C CA . TYR A 1 179 ? 13.739 -31.177 -7.696 1.00 80.75 179 TYR A CA 1
ATOM 1478 C C . TYR A 1 179 ? 13.320 -32.325 -8.614 1.00 80.75 179 TYR A C 1
ATOM 1480 O O . TYR A 1 179 ? 12.643 -32.085 -9.612 1.00 80.75 179 TYR A O 1
ATOM 1488 N N . LYS A 1 180 ? 13.762 -33.553 -8.309 1.00 86.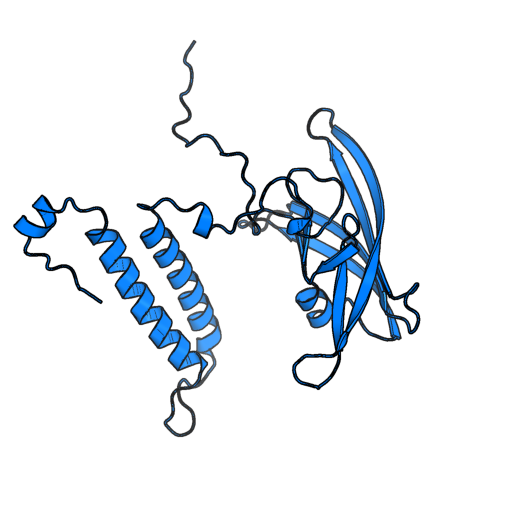69 180 LYS A N 1
ATOM 1489 C CA . LYS A 1 180 ? 13.568 -34.737 -9.173 1.00 86.69 180 LYS A CA 1
ATOM 1490 C C . LYS A 1 180 ? 14.008 -34.498 -10.630 1.00 86.69 180 LYS A C 1
ATOM 1492 O O . LYS A 1 180 ? 13.289 -34.820 -11.564 1.00 86.69 180 LYS A O 1
ATOM 1497 N N . GLY A 1 181 ? 15.150 -33.832 -10.821 1.00 84.69 181 GLY A N 1
ATOM 1498 C CA . GLY A 1 181 ? 15.670 -33.473 -12.151 1.00 84.69 181 GLY A CA 1
ATOM 1499 C C . GLY A 1 181 ? 14.948 -32.311 -12.851 1.00 84.69 181 GLY A C 1
ATOM 1500 O O . GLY A 1 181 ? 15.476 -31.764 -13.814 1.00 84.69 181 GLY A O 1
ATOM 1501 N N . ILE A 1 182 ? 13.795 -31.856 -12.347 1.00 88.06 182 ILE A N 1
ATOM 1502 C CA . ILE A 1 182 ? 13.009 -30.768 -12.942 1.00 88.06 182 ILE A CA 1
ATOM 1503 C C . ILE A 1 182 ? 13.404 -29.434 -12.309 1.00 88.06 182 ILE A C 1
ATOM 1505 O O . ILE A 1 182 ? 13.571 -29.326 -11.092 1.00 88.06 182 ILE A O 1
ATOM 1509 N N . LEU A 1 183 ? 13.526 -28.384 -13.124 1.00 86.38 183 LEU A N 1
ATOM 1510 C CA . LEU A 1 183 ? 13.739 -27.027 -12.623 1.00 86.38 183 LEU A CA 1
ATOM 1511 C C . LEU A 1 183 ? 12.577 -26.593 -11.729 1.00 86.38 183 LEU A C 1
ATOM 1513 O O . LEU A 1 183 ? 11.411 -26.647 -12.117 1.00 86.38 183 LEU A O 1
ATOM 1517 N N . THR A 1 184 ? 12.901 -26.081 -10.545 1.00 87.00 184 THR A N 1
ATOM 1518 C CA . THR A 1 184 ? 11.884 -25.500 -9.666 1.00 87.00 184 THR A CA 1
ATOM 1519 C C . THR A 1 184 ? 11.243 -24.275 -10.326 1.00 87.00 184 THR A C 1
ATOM 1521 O O . THR A 1 184 ? 11.875 -23.577 -11.123 1.00 87.00 184 THR A O 1
ATOM 1524 N N . LYS A 1 185 ? 10.004 -23.934 -9.942 1.00 86.25 185 LYS A N 1
ATOM 1525 C CA . LYS A 1 185 ? 9.324 -22.714 -10.429 1.00 86.25 185 LYS A CA 1
ATOM 1526 C C . LYS A 1 185 ? 10.174 -21.451 -10.224 1.00 86.25 185 LYS A C 1
ATOM 1528 O O . LYS A 1 185 ? 10.166 -20.549 -11.059 1.00 86.25 185 LYS A O 1
ATOM 1533 N N . LYS A 1 186 ? 10.949 -21.398 -9.131 1.00 84.31 186 LYS A N 1
ATOM 1534 C CA . LYS A 1 186 ? 11.888 -20.303 -8.844 1.00 84.31 186 LYS A CA 1
ATOM 1535 C C . LYS A 1 186 ? 13.038 -20.265 -9.854 1.00 84.31 186 LYS A C 1
ATOM 1537 O O . LYS A 1 186 ? 13.325 -19.198 -10.390 1.00 84.31 186 LYS A O 1
ATOM 1542 N N . ALA A 1 187 ? 13.650 -21.411 -10.157 1.00 86.19 187 ALA A N 1
ATOM 1543 C CA . ALA A 1 187 ? 14.726 -21.506 -11.142 1.00 86.19 187 ALA A CA 1
ATOM 1544 C C . ALA A 1 187 ? 14.243 -21.190 -12.572 1.00 86.19 187 ALA A C 1
ATOM 1546 O O . ALA A 1 187 ? 14.916 -20.465 -13.303 1.00 86.19 187 ALA A O 1
ATOM 1547 N N . GLN A 1 188 ? 13.042 -21.642 -12.948 1.00 89.31 188 GLN A N 1
ATOM 1548 C CA . GLN A 1 188 ? 12.409 -21.275 -14.221 1.00 89.31 188 GLN A CA 1
ATOM 1549 C C . GLN A 1 188 ? 12.169 -19.760 -14.319 1.00 89.31 188 GLN A C 1
ATOM 1551 O O . GLN A 1 188 ? 12.500 -19.138 -15.330 1.00 89.31 188 GLN A O 1
ATOM 1556 N N . ARG A 1 189 ? 11.641 -19.144 -13.251 1.00 89.06 189 ARG A N 1
ATOM 1557 C CA . ARG A 1 189 ? 11.437 -17.689 -13.176 1.00 89.06 189 ARG A CA 1
ATOM 1558 C C . ARG A 1 189 ? 12.752 -16.924 -13.308 1.00 89.06 189 ARG A C 1
ATOM 1560 O O . ARG A 1 189 ? 12.783 -15.931 -14.029 1.00 89.06 189 ARG A O 1
ATOM 1567 N N . TYR A 1 190 ? 13.810 -17.387 -12.641 1.00 89.50 190 TYR A N 1
ATOM 1568 C CA . TYR A 1 190 ? 15.147 -16.806 -12.752 1.00 89.50 190 TYR A CA 1
ATOM 1569 C C . TYR A 1 190 ? 15.634 -16.830 -14.205 1.00 89.50 190 TYR A C 1
ATOM 1571 O O . TYR A 1 190 ? 15.913 -15.773 -14.756 1.00 89.50 190 TYR A O 1
ATOM 1579 N N . LYS A 1 191 ? 15.611 -18.001 -14.862 1.00 89.19 191 LYS A N 1
ATOM 1580 C CA . LYS A 1 191 ? 16.017 -18.147 -16.271 1.00 89.19 191 LYS A CA 1
ATOM 1581 C C . LYS A 1 191 ? 15.249 -17.194 -17.195 1.00 89.19 191 LYS A C 1
ATOM 1583 O O . LYS A 1 191 ? 15.855 -16.508 -18.011 1.00 89.19 191 LYS A O 1
ATOM 1588 N N . LYS A 1 192 ? 13.923 -17.109 -17.034 1.00 92.88 192 LYS A N 1
ATOM 1589 C CA . LYS A 1 192 ? 13.072 -16.210 -17.830 1.00 92.88 192 LYS A CA 1
ATOM 1590 C C . LYS A 1 192 ? 13.420 -14.734 -17.614 1.00 92.88 192 LYS A C 1
ATOM 1592 O O . LYS A 1 192 ? 13.443 -13.966 -18.569 1.00 92.88 192 LYS A O 1
ATOM 1597 N N . LEU A 1 193 ? 13.665 -14.328 -16.368 1.00 92.38 193 LEU A N 1
ATOM 1598 C CA . LEU A 1 193 ? 14.052 -12.953 -16.052 1.00 92.38 193 LEU A CA 1
ATOM 1599 C C . LEU A 1 193 ? 15.450 -12.616 -16.575 1.00 92.38 193 LEU A C 1
ATOM 1601 O O . LEU A 1 193 ? 15.629 -11.517 -17.081 1.00 92.38 193 LEU A O 1
ATOM 1605 N N . SER A 1 194 ? 16.404 -13.546 -16.504 1.00 91.50 194 SER A N 1
ATOM 1606 C CA . SER A 1 194 ? 17.752 -13.364 -17.054 1.00 91.50 194 SER A CA 1
ATOM 1607 C C . SER A 1 194 ? 17.738 -13.184 -18.570 1.00 91.50 194 SER A C 1
ATOM 1609 O O . SER A 1 194 ? 18.380 -12.267 -19.067 1.00 91.50 194 SER A O 1
ATOM 1611 N N . LEU A 1 195 ? 16.952 -13.986 -19.297 1.00 93.06 195 LEU A N 1
ATOM 1612 C CA . LEU A 1 195 ? 16.782 -13.799 -20.742 1.00 93.06 195 LEU A CA 1
ATOM 1613 C C . LEU A 1 195 ? 16.206 -12.412 -21.052 1.00 93.06 195 LEU A C 1
ATOM 1615 O O . LEU A 1 195 ? 16.743 -11.676 -21.871 1.00 93.06 195 LEU A O 1
ATOM 1619 N N . LYS A 1 196 ? 15.167 -12.014 -20.314 1.00 92.38 196 LYS A N 1
ATOM 1620 C CA . LYS A 1 196 ? 14.561 -10.693 -20.473 1.00 92.38 196 LYS A CA 1
ATOM 1621 C C . LYS A 1 196 ? 15.518 -9.550 -20.122 1.00 92.38 196 LYS A C 1
ATOM 1623 O O . LYS A 1 196 ? 15.424 -8.482 -20.711 1.00 92.38 196 LYS A O 1
ATOM 1628 N N . GLN A 1 197 ? 16.410 -9.736 -19.148 1.00 93.62 197 GLN A N 1
ATOM 1629 C CA . GLN A 1 197 ? 17.439 -8.748 -18.822 1.00 93.62 197 GLN A CA 1
ATOM 1630 C C . GLN A 1 197 ? 18.366 -8.525 -20.016 1.00 93.62 197 GLN A C 1
ATOM 1632 O O . GLN A 1 197 ? 18.616 -7.378 -20.368 1.00 93.62 197 GLN A O 1
ATOM 1637 N N . TRP A 1 198 ? 18.818 -9.614 -20.642 1.00 91.50 198 TRP A N 1
ATOM 1638 C CA . TRP A 1 198 ? 19.672 -9.570 -21.825 1.00 91.50 198 TRP A CA 1
ATOM 1639 C C . TRP A 1 198 ? 18.983 -8.862 -23.000 1.00 91.50 198 TRP A C 1
ATOM 1641 O O . TRP A 1 198 ? 19.557 -7.946 -23.576 1.00 91.50 198 TRP A O 1
ATOM 1651 N N . GLU A 1 199 ? 17.712 -9.180 -23.268 1.00 88.94 199 GLU A N 1
ATOM 1652 C CA . GLU A 1 199 ? 16.903 -8.465 -24.270 1.00 88.94 199 GLU A CA 1
ATOM 1653 C C . GLU A 1 199 ? 16.813 -6.955 -23.984 1.00 88.94 199 GLU A C 1
ATOM 1655 O O . GLU A 1 199 ? 16.888 -6.135 -24.896 1.00 88.94 199 GLU A O 1
ATOM 1660 N N . MET A 1 200 ? 16.623 -6.559 -22.719 1.00 89.12 200 MET A N 1
ATOM 1661 C CA . MET A 1 200 ? 16.557 -5.138 -22.356 1.00 89.12 200 MET A CA 1
ATOM 1662 C C . MET A 1 200 ? 17.917 -4.445 -22.466 1.00 89.12 200 MET A C 1
ATOM 1664 O O . MET A 1 200 ? 17.941 -3.254 -22.765 1.00 89.12 200 MET A O 1
ATOM 1668 N N . ASP A 1 201 ? 19.017 -5.155 -22.204 1.00 88.94 201 ASP A N 1
ATOM 1669 C CA . ASP A 1 201 ? 20.371 -4.621 -22.359 1.00 88.94 201 ASP A CA 1
ATOM 1670 C C . ASP A 1 201 ? 20.676 -4.359 -23.835 1.00 88.94 201 ASP A C 1
ATOM 1672 O O . ASP A 1 201 ? 21.055 -3.241 -24.177 1.00 88.94 201 ASP A O 1
ATOM 1676 N N . ASP A 1 202 ? 20.377 -5.320 -24.716 1.00 86.69 202 ASP A N 1
ATOM 1677 C CA . ASP A 1 202 ? 20.486 -5.135 -26.167 1.00 86.69 202 ASP A CA 1
ATOM 1678 C C . ASP A 1 202 ? 19.675 -3.914 -26.625 1.00 86.69 202 ASP A C 1
ATOM 1680 O O . ASP A 1 202 ? 20.214 -2.979 -27.217 1.00 86.69 202 ASP A O 1
ATOM 1684 N N . LEU A 1 203 ? 18.396 -3.841 -26.242 1.00 85.75 203 LEU A N 1
ATOM 1685 C CA . LEU A 1 203 ? 17.527 -2.720 -26.604 1.00 85.75 203 LEU A CA 1
ATOM 1686 C C . LEU A 1 203 ? 17.971 -1.384 -25.996 1.00 85.75 203 LEU A C 1
ATOM 1688 O O . LEU A 1 203 ? 17.706 -0.340 -26.591 1.00 85.75 203 LEU A O 1
ATOM 1692 N N . ARG A 1 204 ? 18.652 -1.369 -24.844 1.00 83.25 204 ARG A N 1
ATOM 1693 C CA . ARG A 1 204 ? 19.214 -0.132 -24.275 1.00 83.25 204 ARG A CA 1
ATOM 1694 C C . ARG A 1 204 ? 20.260 0.469 -25.210 1.00 83.25 204 ARG A C 1
ATOM 1696 O O . ARG A 1 204 ? 20.313 1.690 -25.341 1.00 83.25 204 ARG A O 1
ATOM 1703 N N . TRP A 1 205 ? 21.048 -0.379 -25.864 1.00 79.50 205 TRP A N 1
ATOM 1704 C CA . TRP A 1 205 ? 22.098 0.036 -26.790 1.00 79.50 205 TRP A CA 1
ATOM 1705 C C . TRP A 1 205 ? 21.598 0.218 -28.225 1.00 79.50 205 TRP A C 1
ATOM 1707 O O . TRP A 1 205 ? 22.140 1.048 -28.948 1.00 79.50 205 TRP A O 1
ATOM 1717 N N . THR A 1 206 ? 20.547 -0.496 -28.639 1.00 77.75 206 THR A N 1
ATOM 1718 C CA . THR A 1 206 ? 20.086 -0.501 -30.038 1.00 77.75 206 THR A CA 1
ATOM 1719 C C . THR A 1 206 ? 18.845 0.357 -30.302 1.00 77.75 206 THR A C 1
AT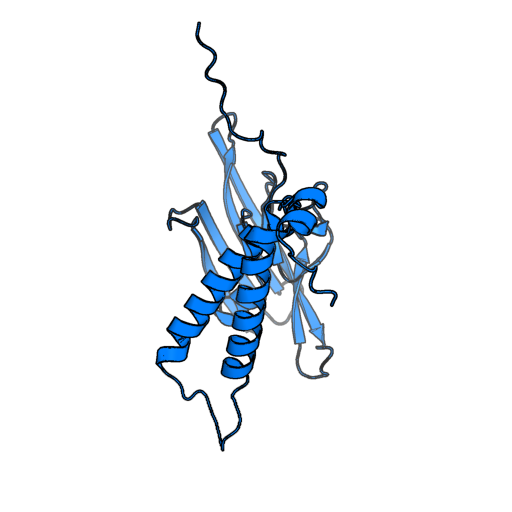OM 1721 O O . THR A 1 206 ? 18.689 0.884 -31.404 1.00 77.75 206 THR A O 1
ATOM 1724 N N . ALA A 1 207 ? 17.954 0.570 -29.327 1.00 70.88 207 ALA A N 1
ATOM 1725 C CA . ALA A 1 207 ? 16.639 1.168 -29.591 1.00 70.88 207 ALA A CA 1
ATOM 1726 C C . ALA A 1 207 ? 16.646 2.690 -29.836 1.00 70.88 207 ALA A C 1
ATOM 1728 O O . ALA A 1 207 ? 15.655 3.226 -30.338 1.00 70.88 207 ALA A O 1
ATOM 1729 N N . GLY A 1 208 ? 17.736 3.380 -29.487 1.00 63.97 208 GLY A N 1
ATOM 1730 C CA . GLY A 1 208 ? 17.944 4.810 -29.754 1.00 63.97 208 GLY A CA 1
ATOM 1731 C C . GLY A 1 208 ? 18.794 5.101 -30.994 1.00 63.97 208 GLY A C 1
ATOM 1732 O O . GLY A 1 208 ? 18.956 6.263 -31.361 1.00 63.97 208 GLY A O 1
ATOM 1733 N N . VAL A 1 209 ? 19.336 4.066 -31.641 1.00 67.12 209 VAL A N 1
ATOM 1734 C CA . VAL A 1 209 ? 20.232 4.221 -32.787 1.00 67.12 209 VAL A CA 1
ATOM 1735 C C . VAL A 1 209 ? 19.407 4.615 -34.021 1.00 67.12 209 VAL A C 1
ATOM 1737 O O . VAL A 1 209 ? 18.429 3.934 -34.353 1.00 67.12 209 VAL A O 1
ATOM 1740 N N . PRO A 1 210 ? 19.754 5.713 -34.725 1.00 69.19 210 PRO A N 1
ATOM 1741 C CA . PRO A 1 210 ? 19.063 6.093 -35.950 1.00 69.19 210 PRO A CA 1
ATOM 1742 C C . PRO A 1 210 ? 19.079 4.942 -36.957 1.00 69.19 210 PRO A C 1
ATOM 1744 O O . PRO A 1 210 ? 20.106 4.292 -37.145 1.00 69.19 210 PRO A O 1
ATOM 1747 N N . LYS A 1 211 ? 17.966 4.717 -37.667 1.00 66.12 211 LYS A N 1
ATOM 1748 C CA . LYS A 1 211 ? 17.844 3.613 -38.643 1.00 66.12 211 LYS A CA 1
ATOM 1749 C C . LYS A 1 211 ? 18.991 3.585 -39.662 1.00 66.12 211 LYS A C 1
ATOM 1751 O O . LYS A 1 211 ? 19.425 2.507 -40.056 1.00 66.12 211 LYS A O 1
ATOM 1756 N N . ALA A 1 212 ? 19.477 4.760 -40.069 1.00 67.81 212 ALA A N 1
ATOM 1757 C CA . ALA A 1 212 ? 20.613 4.905 -40.977 1.00 67.81 212 ALA A CA 1
ATOM 1758 C C . ALA A 1 212 ? 21.907 4.320 -40.387 1.00 67.81 212 ALA A C 1
ATOM 1760 O O . ALA A 1 212 ? 22.632 3.608 -41.075 1.00 67.81 212 ALA A O 1
ATOM 1761 N N . LEU A 1 213 ? 22.145 4.551 -39.097 1.00 66.06 213 LEU A N 1
ATOM 1762 C CA . LEU A 1 213 ? 23.310 4.054 -38.377 1.00 66.06 213 LEU A CA 1
ATOM 1763 C C . LEU A 1 213 ? 23.201 2.540 -38.123 1.00 66.06 213 LEU A C 1
ATOM 1765 O O . LEU A 1 213 ? 24.170 1.824 -38.340 1.00 66.06 213 LEU A O 1
ATOM 1769 N N . CYS A 1 214 ? 22.010 2.022 -37.782 1.00 67.81 214 CYS A N 1
ATOM 1770 C CA . CYS A 1 214 ? 21.778 0.570 -37.695 1.00 67.81 214 CYS A CA 1
ATOM 1771 C C . CYS A 1 214 ? 22.083 -0.137 -39.022 1.00 67.81 214 CYS A C 1
ATOM 1773 O O . CYS A 1 214 ? 22.696 -1.201 -39.029 1.00 67.81 214 CYS A O 1
ATOM 1775 N N . LYS A 1 215 ? 21.669 0.469 -40.146 1.00 67.38 215 LYS A N 1
ATOM 1776 C CA . LYS A 1 215 ? 21.930 -0.050 -41.495 1.00 67.38 215 LYS A CA 1
ATOM 1777 C C . LYS A 1 215 ? 23.425 -0.022 -41.827 1.00 67.38 215 LYS A C 1
ATOM 1779 O O . LYS A 1 215 ? 23.926 -0.998 -42.373 1.00 67.38 215 LYS A O 1
ATOM 1784 N N . ALA A 1 216 ? 24.127 1.052 -41.462 1.00 71.44 216 ALA A N 1
ATOM 1785 C CA . ALA A 1 216 ? 25.571 1.191 -41.662 1.00 71.44 216 ALA A CA 1
ATOM 1786 C C . ALA A 1 216 ? 26.396 0.221 -40.796 1.00 71.44 216 ALA A C 1
ATOM 1788 O O . ALA A 1 216 ? 27.411 -0.292 -41.247 1.00 71.44 216 ALA A O 1
ATOM 1789 N N . MET A 1 217 ? 25.936 -0.076 -39.578 1.00 70.00 217 MET A N 1
ATOM 1790 C CA . MET A 1 217 ? 26.585 -1.015 -38.652 1.00 70.00 217 MET A CA 1
ATOM 1791 C C . MET A 1 217 ? 26.206 -2.486 -38.895 1.00 70.00 217 MET A C 1
ATOM 1793 O O . MET A 1 217 ? 26.619 -3.356 -38.134 1.00 70.00 217 MET A O 1
ATOM 1797 N N . GLY A 1 218 ? 25.379 -2.789 -39.903 1.00 69.31 218 GLY A N 1
ATOM 1798 C CA . GLY A 1 218 ? 24.920 -4.157 -40.173 1.00 69.31 218 GLY A CA 1
ATOM 1799 C C . GLY A 1 218 ? 24.007 -4.751 -39.088 1.00 69.31 218 GLY A C 1
ATOM 1800 O O . GLY A 1 218 ? 23.773 -5.960 -39.078 1.00 69.31 218 GLY A O 1
ATOM 1801 N N . ILE A 1 219 ? 23.459 -3.924 -38.190 1.00 64.94 219 ILE A N 1
ATOM 1802 C CA . ILE A 1 219 ? 22.574 -4.357 -37.104 1.00 64.94 219 ILE A CA 1
ATOM 1803 C C . ILE A 1 219 ? 21.211 -4.706 -37.714 1.00 64.94 219 ILE A C 1
ATOM 1805 O O . ILE A 1 219 ? 20.376 -3.834 -37.980 1.00 64.94 219 ILE A O 1
ATOM 1809 N N . ARG A 1 220 ? 20.970 -5.998 -37.957 1.00 53.81 220 ARG A N 1
ATOM 1810 C CA . ARG A 1 220 ? 19.642 -6.498 -38.331 1.00 53.81 220 ARG A CA 1
ATOM 1811 C C . ARG A 1 220 ? 18.740 -6.403 -37.106 1.00 53.81 220 ARG A C 1
ATOM 1813 O O . ARG A 1 220 ? 19.062 -6.957 -36.059 1.00 53.81 220 ARG A O 1
ATOM 1820 N N . LYS A 1 221 ? 17.601 -5.712 -37.229 1.00 49.44 221 LYS A N 1
ATOM 1821 C CA . LYS A 1 221 ? 16.567 -5.768 -36.192 1.00 49.44 221 LYS A CA 1
ATOM 1822 C C . LYS A 1 221 ? 16.185 -7.227 -35.981 1.00 49.44 221 LYS A C 1
ATOM 1824 O O . LYS A 1 221 ? 15.749 -7.879 -36.926 1.00 49.44 221 LYS A O 1
ATOM 1829 N N . ILE A 1 222 ? 16.314 -7.703 -34.748 1.00 44.59 222 ILE A N 1
ATOM 1830 C CA . ILE A 1 222 ? 15.701 -8.956 -34.327 1.00 44.59 222 ILE A CA 1
ATOM 1831 C C . ILE A 1 222 ? 14.189 -8.711 -34.372 1.00 44.59 222 ILE A C 1
ATOM 1833 O O . ILE A 1 222 ? 13.628 -8.001 -33.537 1.00 44.59 222 ILE A O 1
ATOM 1837 N N . SER A 1 223 ? 13.549 -9.191 -35.435 1.00 32.28 223 SER A N 1
ATOM 1838 C CA . SER A 1 223 ? 12.098 -9.293 -35.531 1.00 32.28 223 SER A CA 1
ATOM 1839 C C . SER A 1 223 ? 11.652 -10.445 -34.638 1.00 32.28 223 SER A C 1
ATOM 1841 O O . SER A 1 223 ? 12.065 -11.582 -34.865 1.00 32.28 223 SER A O 1
ATOM 1843 N N . PHE A 1 224 ? 10.855 -10.119 -33.622 1.00 39.38 224 PHE A N 1
ATOM 1844 C CA . PHE A 1 224 ? 10.086 -11.079 -32.835 1.00 39.38 224 PHE A CA 1
ATOM 1845 C C . PHE A 1 224 ? 8.685 -11.207 -33.420 1.00 39.38 224 PHE A C 1
ATOM 1847 O O . PHE A 1 224 ? 8.119 -10.145 -33.777 1.00 39.38 224 PHE A O 1
#

Foldseek 3Di:
DDDPPPPDDPPPLAAAPVNWDKDFQVVCVVVVVEDAPDKHWDKDWDADPVRHTPDMWIWIAFHYDDQVRGWIWIWDWDQDPPPRDIDIDTDIFTKDWDQDPVNDDTDIFTQFPQPRDTDRMWTDDPVDPDTGDQVSDPHHHHHPLVVADPLCNLVVLLVVLVVVLVVLVVVCVPDDQDDPNHGDPSNVVSVVSVVSNVVSVVCNVPVPDPPVVCVVVVPDPPDD

Sequence (224 aa):
MLIHKYMGRPSTGAWTVYESLRIDMPYLLKKGYIKKGSQLYFSLNWCDQRDNPTGSITCISSYLNTPENMYLELIYTLKSRSDGTKTDYRYKVYLCEVDSNLGKGKVLYFLCPQSGKKCRILYKAYDSPIFKSRESYNNRLYYDCQQSSKLNKYNDNYWRIDKHLNAIKKEACNGKRTYKGILTKKAQRYKKLSLKQWEMDDLRWTAGVPKALCKAMGIRKISF

Organism: NCBI:txid2575867

pLDDT: mean 85.43, std 15.65, range [28.52, 98.62]

Secondary structure (DSSP, 8-state):
-------SPPP--PPBTTTSEEEEHHHHHHHTSS-TTEEEEEEEEEE-TTS-EEEEEEEEEEE-SSGGGEEEEEEEEEE-TTT--EEEEEEEEEEEEEE-TTSSSEEEEEE-TTT--EESEEEE-TT-SS-B-GGG-SSPPBPHHHH--TTTHHHHHHHHHHHHHHHHHHHHTTS-SEETTEEPHHHHHHHHHHHHHHHHHHHHHHTTS-HHHHHHTT------

R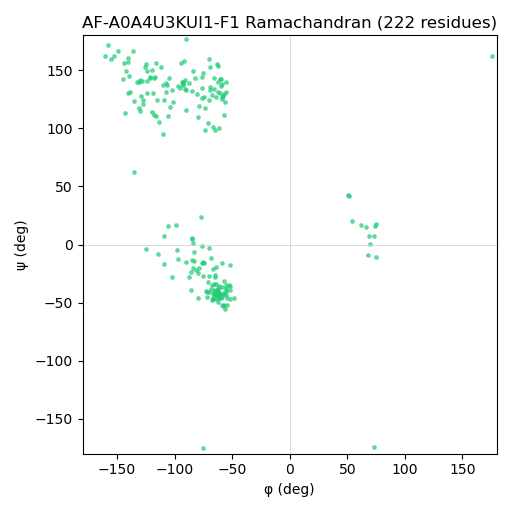adius of gyration: 23.33 Å; Cα contacts (8 Å, |Δi|>4): 306; chains: 1; bounding box: 47×73×60 Å

Mean predicted aligned error: 9.78 Å